Protein AF-A0A968A2U6-F1 (afdb_monomer_lite)

Foldseek 3Di:
DVVCCVVQVVVLVVCVVVVHADEDDADDPLPPDHVLVVLLVSLLVCVVPPVVSQVRYEYEYAAEQLPPQLCFCPQACVVFVVDDRVDADPPGGHLPHNRVLNNQQVSCCVRPVGGAAYEHENDAYFFQRDPDPPGDTCQVVRLVGRLLSVCLQVQNADPDDDPSGRDHDDPSHPYYDHDQQDDDDPVPPDPGHQQDPVRDGDPNVVSNVVVVVVVVCPPPPDDPDDDDDDDDDDDDDDDDDDDDDDDDDDDPLPPDQQQPFAEEEAAFADPVGGDVLRVVLLVLLCVVPVGHYDHDLVNLLSYQEYEYEEDCVGDPPCSQVVSVVSNHHYHYQYDPSVSSSVVSNPD

Radius of gyration: 26.9 Å; chains: 1; bounding box: 68×52×67 Å

Structure (mmCIF, N/CA/C/O backbone):
data_AF-A0A968A2U6-F1
#
_entry.id   AF-A0A968A2U6-F1
#
loop_
_atom_site.group_PDB
_atom_site.id
_atom_site.type_symbol
_atom_site.label_atom_id
_atom_site.label_alt_id
_atom_site.label_comp_id
_atom_site.label_asym_id
_atom_site.label_entity_id
_atom_site.label_seq_id
_atom_site.pdbx_PDB_ins_code
_atom_site.Cartn_x
_atom_site.Cartn_y
_atom_site.Cartn_z
_atom_site.occupancy
_atom_site.B_iso_or_equiv
_atom_site.auth_seq_id
_atom_site.auth_comp_id
_atom_site.auth_asym_id
_atom_site.auth_atom_id
_atom_site.pdbx_PDB_model_num
ATOM 1 N N . MET A 1 1 ? -17.859 10.811 5.390 1.00 88.56 1 MET A N 1
ATOM 2 C CA . MET A 1 1 ? -17.770 9.432 5.916 1.00 88.56 1 MET A CA 1
ATOM 3 C C . MET A 1 1 ? -19.004 8.599 5.575 1.00 88.56 1 MET A C 1
ATOM 5 O O . MET A 1 1 ? -18.853 7.646 4.830 1.00 88.56 1 MET A O 1
ATOM 9 N N . GLU A 1 2 ? -20.213 8.938 6.039 1.00 89.81 2 GLU A N 1
ATOM 10 C CA . GLU A 1 2 ? -21.413 8.100 5.802 1.00 89.81 2 GLU A CA 1
ATOM 11 C C . GLU A 1 2 ? -21.667 7.786 4.322 1.00 89.81 2 GLU A C 1
ATOM 13 O O . GLU A 1 2 ? -21.877 6.635 3.960 1.00 89.81 2 GLU A O 1
ATOM 18 N N . ARG A 1 3 ? -21.534 8.784 3.438 1.00 93.69 3 ARG A N 1
ATOM 19 C CA . ARG A 1 3 ? -21.632 8.584 1.982 1.00 93.69 3 ARG A CA 1
ATOM 20 C C . ARG A 1 3 ? -20.650 7.531 1.448 1.00 93.69 3 ARG A C 1
ATOM 22 O O . ARG A 1 3 ? -21.012 6.755 0.568 1.00 93.69 3 ARG A O 1
ATOM 29 N N . PHE A 1 4 ? -19.426 7.512 1.978 1.00 95.31 4 PHE A N 1
ATOM 30 C CA . PHE A 1 4 ? -18.423 6.516 1.610 1.00 95.31 4 PHE A CA 1
ATOM 31 C C . PHE A 1 4 ? -18.875 5.122 2.050 1.00 95.31 4 PHE A C 1
ATOM 33 O O . PHE A 1 4 ? -18.955 4.232 1.213 1.00 95.31 4 PHE A O 1
ATOM 40 N N . LEU A 1 5 ? -19.267 4.949 3.316 1.00 96.50 5 LEU A N 1
ATOM 41 C CA . LEU A 1 5 ? -19.704 3.651 3.841 1.00 96.50 5 LEU A CA 1
ATOM 42 C C . LEU A 1 5 ? -20.960 3.120 3.139 1.00 96.50 5 LEU A C 1
ATOM 44 O O . LEU A 1 5 ? -21.019 1.935 2.821 1.00 96.50 5 LEU A O 1
ATOM 48 N N . ASN A 1 6 ? -21.914 3.996 2.814 1.00 96.81 6 ASN A N 1
ATOM 49 C CA . ASN A 1 6 ? -23.118 3.638 2.057 1.00 96.81 6 ASN A CA 1
ATOM 50 C C . ASN A 1 6 ? -22.801 3.104 0.652 1.00 96.81 6 ASN A C 1
ATOM 52 O O . ASN A 1 6 ? -23.593 2.348 0.100 1.00 96.81 6 ASN A O 1
ATOM 56 N N . THR A 1 7 ? -21.653 3.484 0.085 1.00 97.00 7 THR A N 1
ATOM 57 C CA . THR A 1 7 ? -21.188 2.995 -1.221 1.00 97.00 7 THR A CA 1
ATOM 58 C C . THR A 1 7 ? -20.300 1.760 -1.065 1.00 97.00 7 THR A C 1
ATOM 60 O O . THR A 1 7 ? -20.467 0.774 -1.774 1.00 97.00 7 THR A O 1
ATOM 63 N N . PHE A 1 8 ? -19.367 1.801 -0.114 1.00 97.75 8 PHE A N 1
ATOM 64 C CA . PHE A 1 8 ? -18.359 0.769 0.093 1.00 97.75 8 PHE A CA 1
ATOM 65 C C . PHE A 1 8 ? -18.955 -0.538 0.619 1.00 97.75 8 PHE A C 1
ATOM 67 O O . PHE A 1 8 ? -18.671 -1.596 0.071 1.00 97.75 8 PHE A O 1
ATOM 74 N N . ILE A 1 9 ? -19.800 -0.486 1.655 1.00 98.00 9 ILE A N 1
ATOM 75 C CA . ILE A 1 9 ? -20.277 -1.691 2.352 1.00 98.00 9 ILE A CA 1
ATOM 76 C C . ILE A 1 9 ? -21.050 -2.641 1.421 1.00 98.00 9 ILE A C 1
ATOM 78 O O . ILE A 1 9 ? -20.755 -3.836 1.458 1.00 98.00 9 ILE A O 1
ATOM 82 N N . PRO A 1 10 ? -22.008 -2.186 0.583 1.00 97.81 10 PRO A N 1
ATOM 83 C CA . PRO A 1 10 ? -22.707 -3.085 -0.335 1.00 97.81 10 PRO A CA 1
ATOM 84 C C . PRO A 1 10 ? -21.760 -3.779 -1.319 1.00 97.81 10 PRO A C 1
ATOM 86 O O . PRO A 1 10 ? -21.865 -4.986 -1.506 1.00 97.81 10 PRO A O 1
ATOM 89 N N . LEU A 1 11 ? -20.801 -3.042 -1.889 1.00 97.88 11 LEU A N 1
ATOM 90 C CA . LEU A 1 11 ? -19.810 -3.595 -2.815 1.00 97.88 11 LEU A CA 1
ATOM 91 C C . LEU A 1 11 ? -18.886 -4.592 -2.112 1.00 97.88 11 LEU A C 1
ATOM 93 O O . LEU A 1 11 ? -18.670 -5.694 -2.604 1.00 97.88 11 LEU A O 1
ATOM 97 N N . ALA A 1 12 ? -18.394 -4.238 -0.927 1.00 97.88 12 ALA A N 1
ATOM 98 C CA . ALA A 1 12 ? -17.512 -5.090 -0.145 1.00 97.88 12 ALA A CA 1
ATOM 99 C C . ALA A 1 12 ? -18.201 -6.404 0.263 1.00 97.88 12 ALA A C 1
ATOM 101 O O . ALA A 1 12 ? -17.577 -7.459 0.225 1.00 97.88 12 ALA A O 1
ATOM 102 N N . LYS A 1 13 ? -19.503 -6.373 0.576 1.00 97.50 13 LYS A N 1
ATOM 103 C CA . LYS A 1 13 ? -20.286 -7.592 0.833 1.00 97.50 13 LYS A CA 1
ATOM 104 C C . LYS A 1 13 ? -20.386 -8.499 -0.391 1.00 97.50 13 LYS A C 1
ATOM 106 O O . LYS A 1 13 ? -20.216 -9.700 -0.240 1.00 97.50 13 LYS A O 1
ATOM 111 N N . GLN A 1 14 ? -20.593 -7.940 -1.584 1.00 97.69 14 GLN A N 1
ATOM 112 C CA . GLN A 1 14 ? -20.604 -8.725 -2.825 1.00 97.69 14 GLN A CA 1
ATOM 113 C C . GLN A 1 14 ? -19.251 -9.406 -3.081 1.00 97.69 14 GLN A C 1
ATOM 115 O O . GLN A 1 14 ? -19.214 -10.553 -3.512 1.00 97.69 14 GLN A O 1
ATOM 120 N N . VAL A 1 15 ? -18.140 -8.734 -2.758 1.00 97.56 15 VAL A N 1
ATOM 121 C CA . VAL A 1 15 ? -16.791 -9.325 -2.831 1.00 97.56 15 VAL A CA 1
ATOM 122 C C . VAL A 1 15 ? -16.656 -10.514 -1.868 1.00 97.56 15 VAL A C 1
ATOM 124 O O . VAL A 1 15 ? -16.167 -11.567 -2.269 1.00 97.56 15 VAL A O 1
ATOM 127 N N . VAL A 1 16 ? -17.150 -10.389 -0.632 1.00 97.00 16 VAL A N 1
ATOM 128 C CA . VAL A 1 16 ? -17.153 -11.503 0.336 1.00 97.00 16 VAL A CA 1
ATOM 129 C C . VAL A 1 16 ? -18.041 -12.661 -0.132 1.00 97.00 16 VAL A C 1
ATOM 131 O O . VAL A 1 16 ? -17.649 -13.818 -0.009 1.00 97.00 16 VAL A O 1
ATOM 134 N N . GLU A 1 17 ? -19.211 -12.377 -0.709 1.00 96.38 17 GLU A N 1
ATOM 135 C CA . GLU A 1 17 ? -20.153 -13.397 -1.202 1.00 96.38 17 GLU A CA 1
ATOM 136 C C . GLU A 1 17 ? -19.552 -14.295 -2.295 1.00 96.38 17 GLU A C 1
ATOM 138 O O . GLU A 1 17 ? -19.892 -15.475 -2.370 1.00 96.38 17 GLU A O 1
ATOM 143 N N . VAL A 1 18 ? -18.625 -13.772 -3.106 1.00 96.69 18 VAL A N 1
ATOM 144 C CA . VAL A 1 18 ? -17.894 -14.555 -4.119 1.00 96.69 18 VAL A CA 1
ATOM 145 C C . VAL A 1 18 ? -16.599 -15.189 -3.588 1.00 96.69 18 VAL A C 1
ATOM 147 O O . VAL A 1 18 ? -15.816 -15.731 -4.365 1.00 96.69 18 VAL A O 1
ATOM 150 N N . GLY A 1 19 ? -16.363 -15.145 -2.272 1.00 95.00 19 GLY A N 1
ATOM 151 C CA . GLY A 1 19 ? -15.200 -15.752 -1.619 1.00 95.00 19 GLY A CA 1
ATOM 152 C C . GLY A 1 19 ? -13.909 -14.937 -1.736 1.00 95.00 19 GLY A C 1
ATOM 153 O O . GLY A 1 19 ? -12.821 -15.500 -1.624 1.00 95.00 19 GLY A O 1
ATOM 154 N N . MET A 1 20 ? -14.008 -13.629 -1.984 1.00 96.19 20 MET A N 1
ATOM 155 C CA . MET A 1 20 ? -12.865 -12.720 -2.079 1.00 96.19 20 MET A CA 1
ATOM 156 C C . MET A 1 20 ? -12.770 -11.792 -0.859 1.00 96.19 20 MET A C 1
ATOM 158 O O . MET A 1 20 ? -13.728 -11.602 -0.111 1.00 96.19 20 MET A O 1
ATOM 162 N N . PHE A 1 21 ? -11.605 -11.167 -0.685 1.00 96.31 21 PHE A N 1
ATOM 163 C CA . PHE A 1 21 ? -11.344 -10.216 0.395 1.00 96.31 21 PHE A CA 1
ATOM 164 C C . PHE A 1 21 ? -11.516 -8.776 -0.110 1.00 96.31 21 PHE A C 1
ATOM 166 O O . PHE A 1 21 ? -10.782 -8.359 -1.012 1.00 96.31 21 PHE A O 1
ATOM 173 N N . PRO A 1 22 ? -12.471 -7.992 0.420 1.00 97.81 22 PRO A N 1
ATOM 174 C CA . PRO A 1 22 ? -12.592 -6.587 0.063 1.00 97.81 22 PRO A CA 1
ATOM 175 C C . PRO A 1 22 ? -11.395 -5.778 0.568 1.00 97.81 22 PRO A C 1
ATOM 177 O O . PRO A 1 22 ? -11.030 -5.841 1.741 1.00 97.81 22 PRO A O 1
ATOM 180 N N . LEU A 1 23 ? -10.838 -4.954 -0.319 1.00 97.50 23 LEU A N 1
ATOM 181 C CA . LEU A 1 23 ? -9.809 -3.978 0.019 1.00 97.50 23 LEU A CA 1
ATOM 182 C C . LEU A 1 23 ? -10.465 -2.643 0.395 1.00 97.50 23 LEU A C 1
ATOM 184 O O . LEU A 1 23 ? -11.088 -1.989 -0.444 1.00 97.50 23 LEU A O 1
ATOM 188 N N . PHE A 1 24 ? -10.314 -2.220 1.649 1.00 98.00 24 PHE A N 1
ATOM 189 C CA . PHE A 1 24 ? -10.567 -0.841 2.048 1.00 98.00 24 PHE A CA 1
ATOM 190 C C . PHE A 1 24 ? -9.571 0.059 1.303 1.00 98.00 24 PHE A C 1
ATOM 192 O O . PHE A 1 24 ? -8.370 -0.209 1.353 1.00 98.00 24 PHE A O 1
ATOM 199 N N . PRO A 1 25 ? -10.025 1.098 0.588 1.00 96.25 25 PRO A N 1
ATOM 200 C CA . PRO A 1 25 ? -9.145 1.877 -0.271 1.00 96.25 25 PRO A CA 1
ATOM 201 C C . PRO A 1 25 ? -8.064 2.595 0.537 1.00 96.25 25 PRO A C 1
ATOM 203 O O . PRO A 1 25 ? -8.331 3.087 1.635 1.00 96.25 25 PRO A O 1
ATOM 206 N N . ALA A 1 26 ? -6.867 2.705 -0.045 1.00 95.12 26 ALA A N 1
ATOM 207 C CA . ALA A 1 26 ? -5.809 3.523 0.530 1.00 95.12 26 ALA A CA 1
ATOM 208 C C . ALA A 1 26 ? -6.244 4.989 0.604 1.00 95.12 26 ALA A C 1
ATOM 210 O O . ALA A 1 26 ? -6.728 5.570 -0.371 1.00 95.12 26 ALA A O 1
ATOM 211 N N . LEU A 1 27 ? -6.092 5.560 1.794 1.00 95.06 27 LEU A N 1
ATOM 212 C CA . LEU A 1 27 ? -6.398 6.951 2.088 1.00 95.06 27 LEU A CA 1
ATOM 213 C C . LEU A 1 27 ? -5.130 7.791 1.925 1.00 95.06 27 LEU A C 1
ATOM 215 O O . LEU A 1 27 ? -4.036 7.315 2.222 1.00 95.06 27 LEU A O 1
ATOM 219 N N . GLU A 1 28 ? -5.282 9.038 1.480 1.00 92.38 28 GLU A N 1
ATOM 220 C CA . GLU A 1 28 ? -4.157 9.965 1.321 1.00 92.38 28 GLU A CA 1
ATOM 221 C C . GLU A 1 28 ? -3.560 10.337 2.695 1.00 92.38 28 GLU A C 1
ATOM 223 O O . GLU A 1 28 ? -4.267 10.966 3.496 1.00 92.38 28 GLU A O 1
ATOM 228 N N . PRO A 1 29 ? -2.290 9.992 2.990 1.00 91.38 29 PRO A N 1
ATOM 229 C CA . PRO A 1 29 ? -1.684 10.254 4.290 1.00 91.38 29 PRO A CA 1
ATOM 230 C C . PRO A 1 29 ? -1.587 11.753 4.575 1.00 91.38 29 PRO A C 1
ATOM 232 O O . PRO A 1 29 ? -0.895 12.500 3.887 1.00 91.38 29 PRO A O 1
ATOM 235 N N . GLY A 1 30 ? -2.287 12.214 5.610 1.00 87.12 30 GLY A N 1
ATOM 236 C CA . GLY A 1 30 ? -2.331 13.634 5.956 1.00 87.12 30 GLY A CA 1
ATOM 237 C C . GLY A 1 30 ? -3.070 14.509 4.938 1.00 87.12 30 GLY A C 1
ATOM 238 O O . GLY A 1 30 ? -2.866 15.723 4.927 1.00 87.12 30 GLY A O 1
ATOM 239 N N . GLY A 1 31 ? -3.925 13.914 4.098 1.00 87.25 31 GLY A N 1
ATOM 240 C CA . GLY A 1 31 ? -4.773 14.649 3.164 1.00 87.25 31 GLY A CA 1
ATOM 241 C C . GLY A 1 31 ? -5.779 15.581 3.858 1.00 87.25 31 GLY A C 1
ATOM 242 O O . GLY A 1 31 ? -5.866 15.652 5.082 1.00 87.25 31 GLY A O 1
ATOM 243 N N . ASN A 1 32 ? -6.607 16.270 3.061 1.00 84.69 32 ASN A N 1
ATOM 244 C CA . ASN A 1 32 ? -7.590 17.265 3.539 1.00 84.69 32 ASN A CA 1
ATOM 245 C C . ASN A 1 32 ? -8.547 16.750 4.625 1.00 84.69 32 ASN A C 1
ATOM 247 O O . ASN A 1 32 ? -9.131 17.534 5.373 1.00 84.69 32 ASN A O 1
ATOM 251 N N . PHE A 1 33 ? -8.754 15.436 4.666 1.00 85.31 33 PHE A N 1
ATOM 252 C CA . PHE A 1 33 ? -9.364 14.770 5.797 1.00 85.31 33 PHE A CA 1
ATOM 253 C C . PHE A 1 33 ? -8.344 13.790 6.364 1.00 85.31 33 PHE A C 1
ATOM 255 O O . PHE A 1 33 ? -7.988 12.829 5.687 1.00 85.31 33 PHE A O 1
ATOM 262 N N . TRP A 1 34 ? -7.924 14.027 7.608 1.00 90.44 34 TRP A N 1
ATOM 263 C CA . TRP A 1 34 ? -6.938 13.207 8.306 1.00 90.44 34 TRP A CA 1
ATOM 264 C C . TRP A 1 34 ? -7.327 11.724 8.272 1.00 90.44 34 TRP A C 1
ATOM 266 O O . TRP A 1 34 ? -8.326 11.296 8.859 1.00 90.44 34 TRP A O 1
ATOM 276 N N . ASP A 1 35 ? -6.546 10.938 7.549 1.00 94.25 35 ASP A N 1
ATOM 277 C CA . ASP A 1 35 ? -6.849 9.566 7.159 1.00 94.25 35 ASP A CA 1
ATOM 278 C C . ASP A 1 35 ? -6.941 8.618 8.357 1.00 94.25 35 ASP A C 1
ATOM 280 O O . ASP A 1 35 ? -7.873 7.820 8.431 1.00 94.25 35 ASP A O 1
ATOM 284 N N . THR A 1 36 ? -6.079 8.770 9.365 1.00 95.50 36 THR A N 1
ATOM 285 C CA . THR A 1 36 ? -6.169 7.982 10.608 1.00 95.50 36 THR A CA 1
ATOM 286 C C . THR A 1 36 ? -7.479 8.237 11.365 1.00 95.50 36 THR A C 1
ATOM 288 O O . THR A 1 36 ? -8.083 7.311 11.913 1.00 95.50 36 THR A O 1
ATOM 291 N N . ALA A 1 37 ? -7.989 9.475 11.349 1.00 94.06 37 ALA A N 1
ATOM 292 C CA . ALA A 1 37 ? -9.291 9.799 11.933 1.00 94.06 37 ALA A CA 1
ATOM 293 C C . ALA A 1 37 ? -10.443 9.220 11.097 1.00 94.06 37 ALA A C 1
ATOM 295 O O . ALA A 1 37 ? -11.435 8.738 11.658 1.00 94.06 37 ALA A O 1
ATOM 296 N N . PHE A 1 38 ? -10.307 9.232 9.767 1.00 96.38 38 PHE A N 1
ATOM 297 C CA . PHE A 1 38 ? -11.285 8.643 8.854 1.00 96.38 38 PHE A CA 1
ATOM 298 C C . PHE A 1 38 ? -11.389 7.136 9.050 1.00 96.38 38 PHE A C 1
ATOM 300 O O . PHE A 1 38 ? -12.487 6.634 9.278 1.00 96.38 38 PHE A O 1
ATOM 307 N N . LEU A 1 39 ? -10.254 6.434 9.002 1.00 97.56 39 LEU A N 1
ATOM 308 C CA . LEU A 1 39 ? -10.175 4.988 9.156 1.00 97.56 39 LEU A CA 1
ATOM 309 C C . LEU A 1 39 ? -10.776 4.559 10.492 1.00 97.56 39 LEU A C 1
ATOM 311 O O . LEU A 1 39 ? -11.669 3.715 10.519 1.00 97.56 39 LEU A O 1
ATOM 315 N N . LYS A 1 40 ? -10.371 5.206 11.592 1.00 96.88 40 LYS A N 1
ATOM 316 C CA . LYS A 1 40 ? -10.937 4.941 12.918 1.00 96.88 40 LYS A CA 1
ATOM 317 C C . LYS A 1 40 ? -12.459 5.071 12.919 1.00 96.88 40 LYS A C 1
ATOM 319 O O . LYS A 1 40 ? -13.155 4.163 13.363 1.00 96.88 40 LYS A O 1
ATOM 324 N N . SER A 1 41 ? -12.980 6.178 12.393 1.00 96.44 41 SER A N 1
ATOM 325 C CA . SER A 1 41 ? -14.424 6.439 12.379 1.00 96.44 41 SER A CA 1
ATOM 326 C C . SER A 1 41 ? -15.179 5.455 11.474 1.00 96.44 41 SER A C 1
ATOM 328 O O . SER A 1 41 ? -16.288 5.031 11.805 1.00 96.44 41 SER A O 1
ATOM 330 N N . ALA A 1 42 ? -14.570 5.046 10.358 1.00 97.50 42 ALA A N 1
ATOM 331 C CA . ALA A 1 42 ? -15.117 4.054 9.440 1.00 97.50 42 ALA A CA 1
ATOM 332 C C . ALA A 1 42 ? -15.216 2.669 10.096 1.00 97.50 42 ALA A C 1
ATOM 334 O O . ALA A 1 42 ? -16.301 2.084 10.109 1.00 97.50 42 ALA A O 1
ATOM 335 N N . LEU A 1 43 ? -14.131 2.185 10.711 1.00 97.50 43 LEU A N 1
ATOM 336 C CA . LEU A 1 43 ? -14.114 0.901 11.420 1.00 97.50 43 LEU A CA 1
ATOM 337 C C . LEU A 1 43 ? -15.098 0.901 12.600 1.00 97.50 43 LEU A C 1
ATOM 339 O O . LEU A 1 43 ? -15.875 -0.040 12.747 1.00 97.50 43 LEU A O 1
ATOM 343 N N . GLN A 1 44 ? -15.150 1.988 13.382 1.00 96.56 44 GLN A N 1
ATOM 344 C CA . GLN A 1 44 ? -16.109 2.148 14.484 1.00 96.56 44 GLN A CA 1
ATOM 345 C C . GLN A 1 44 ? -17.565 2.113 14.006 1.00 96.56 44 GLN A C 1
ATOM 347 O O . GLN A 1 44 ? -18.421 1.542 14.677 1.00 96.56 44 GLN A O 1
ATOM 352 N N . SER A 1 45 ? -17.855 2.705 12.846 1.00 96.19 45 SER A N 1
ATOM 353 C CA . SER A 1 45 ? -19.205 2.710 12.272 1.00 96.19 45 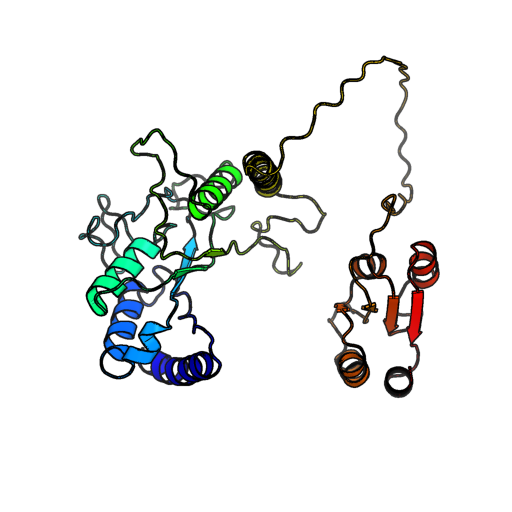SER A CA 1
ATOM 354 C C . SER A 1 45 ? -19.607 1.340 11.717 1.00 96.19 45 SER A C 1
ATOM 356 O O . SER A 1 45 ? -20.783 0.977 11.756 1.00 96.19 45 SER A O 1
ATOM 358 N N . MET A 1 46 ? -18.643 0.569 11.202 1.00 96.44 46 MET A N 1
ATOM 359 C CA . MET A 1 46 ? -18.877 -0.772 10.662 1.00 96.44 46 MET A CA 1
ATOM 360 C C . MET A 1 46 ? -19.024 -1.837 11.756 1.00 96.44 46 MET A C 1
ATOM 362 O O . MET A 1 46 ? -19.866 -2.726 11.614 1.00 96.44 46 MET A O 1
ATOM 366 N N . ALA A 1 47 ? -18.260 -1.738 12.848 1.00 94.94 47 ALA A N 1
ATOM 367 C CA . ALA A 1 47 ? -18.159 -2.778 13.877 1.00 94.94 47 ALA A CA 1
ATOM 368 C C . ALA A 1 47 ? -19.508 -3.295 14.419 1.00 94.94 47 ALA A C 1
ATOM 370 O O . ALA A 1 47 ? -19.698 -4.511 14.441 1.00 94.94 47 ALA A O 1
ATOM 371 N N . PRO A 1 48 ? -20.500 -2.446 14.763 1.00 94.38 48 PRO A N 1
ATOM 372 C CA . PRO A 1 48 ? -21.737 -2.930 15.378 1.00 94.38 48 PRO A CA 1
ATOM 373 C C . PRO A 1 48 ? -22.649 -3.727 14.436 1.00 94.38 48 PRO A C 1
ATOM 375 O O . PRO A 1 48 ? -23.467 -4.513 14.903 1.00 94.38 48 PRO A O 1
ATOM 378 N N . LYS A 1 49 ? -22.576 -3.489 13.117 1.00 94.25 49 LYS A N 1
ATOM 379 C CA . LYS A 1 49 ? -23.545 -4.022 12.133 1.00 94.25 49 LYS A CA 1
ATOM 380 C C . LYS A 1 49 ? -22.919 -4.908 11.061 1.00 94.25 49 LYS A C 1
ATOM 382 O O . LYS A 1 49 ? -23.639 -5.558 10.300 1.00 94.25 49 LYS A O 1
ATOM 387 N N . HIS A 1 50 ? -21.596 -4.902 10.953 1.00 95.69 50 HIS A N 1
ATOM 388 C CA . HIS A 1 50 ? -20.864 -5.506 9.844 1.00 95.69 50 HIS A CA 1
ATOM 389 C C . HIS A 1 50 ? -19.630 -6.284 10.323 1.00 95.6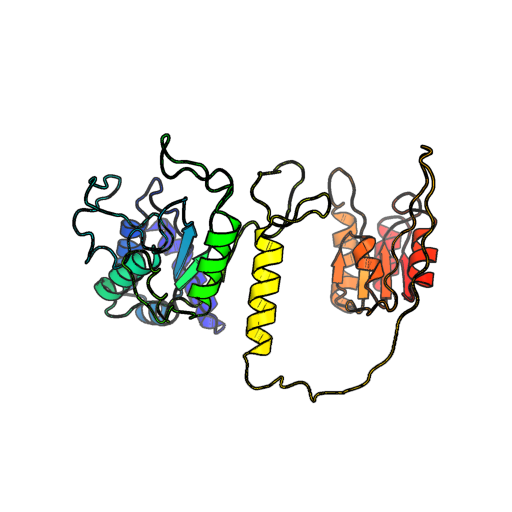9 50 HIS A C 1
ATOM 391 O O . HIS A 1 50 ? -18.638 -6.343 9.606 1.00 95.69 50 HIS A O 1
ATOM 397 N N . ALA A 1 51 ? -19.697 -6.911 11.504 1.00 91.75 51 ALA A N 1
ATOM 398 C CA . ALA A 1 51 ? -18.610 -7.727 12.055 1.00 91.75 51 ALA A CA 1
ATOM 399 C C . ALA A 1 51 ? -18.113 -8.807 11.072 1.00 91.75 51 ALA A C 1
ATOM 401 O O . ALA A 1 51 ? -16.929 -8.839 10.766 1.00 91.75 51 ALA A O 1
ATOM 402 N N . GLY A 1 52 ? -19.015 -9.585 10.459 1.00 92.31 52 GLY A N 1
ATOM 403 C CA . GLY A 1 52 ? -18.618 -10.603 9.473 1.00 92.31 52 GLY A CA 1
ATOM 404 C C . GLY A 1 52 ? -17.962 -10.039 8.202 1.00 92.31 52 GLY A C 1
ATOM 405 O O . GLY A 1 52 ? -17.169 -10.719 7.564 1.00 92.31 52 GLY A O 1
ATOM 406 N N . LEU A 1 53 ? -18.239 -8.778 7.840 1.00 96.00 53 LEU A N 1
ATOM 407 C CA . LEU A 1 53 ? -17.509 -8.103 6.759 1.00 96.00 53 LEU A CA 1
ATOM 408 C C . LEU A 1 53 ? -16.095 -7.712 7.212 1.00 96.00 53 LEU A C 1
ATOM 410 O O . LEU A 1 53 ? -15.155 -7.825 6.433 1.00 96.00 53 LEU A O 1
ATOM 414 N N . LEU A 1 54 ? -15.946 -7.249 8.456 1.00 96.12 54 LEU A N 1
ATOM 415 C CA . LEU A 1 54 ? -14.657 -6.844 9.022 1.00 96.12 54 LEU A CA 1
ATOM 416 C C . LEU A 1 54 ? -13.681 -8.017 9.161 1.00 96.12 54 LEU A C 1
ATOM 418 O O . LEU A 1 54 ? -12.491 -7.813 8.964 1.00 96.12 54 LEU A O 1
ATOM 422 N N . GLU A 1 55 ? -14.175 -9.232 9.411 1.00 93.62 55 GLU A N 1
ATOM 423 C CA . GLU A 1 55 ? -13.363 -10.463 9.439 1.00 93.62 55 GLU A CA 1
ATOM 424 C C . GLU A 1 55 ? -12.665 -10.768 8.100 1.00 93.62 55 GLU A C 1
ATOM 426 O O . GLU A 1 55 ? -11.653 -11.461 8.075 1.00 93.62 55 GLU A O 1
ATOM 431 N N . HIS A 1 56 ? -13.181 -10.230 6.991 1.00 96.25 56 HIS A N 1
ATOM 432 C CA . HIS A 1 56 ? -12.646 -10.431 5.640 1.00 96.25 56 HIS A CA 1
ATOM 433 C C . HIS A 1 56 ? -12.001 -9.158 5.069 1.00 96.25 56 HIS A C 1
ATOM 435 O O . HIS A 1 56 ? -11.601 -9.130 3.906 1.00 96.25 56 HIS A O 1
ATOM 441 N N . LEU A 1 57 ? -11.940 -8.073 5.842 1.00 98.06 57 LEU A N 1
ATOM 442 C CA . LEU A 1 57 ? -11.491 -6.779 5.345 1.00 98.06 57 LEU A CA 1
ATOM 443 C C . LEU A 1 57 ? -9.961 -6.695 5.329 1.00 98.06 57 LEU A C 1
ATOM 445 O O . LEU A 1 57 ? -9.314 -6.905 6.351 1.00 98.06 57 LEU A O 1
ATOM 449 N N . VAL A 1 58 ? -9.400 -6.288 4.192 1.00 98.56 58 VAL A N 1
ATOM 450 C CA . VAL A 1 58 ? -7.988 -5.900 4.057 1.00 98.56 58 VAL A CA 1
ATOM 451 C C . VAL A 1 58 ? -7.907 -4.381 3.964 1.00 98.56 58 VAL A C 1
ATOM 453 O O . VAL A 1 58 ? -8.724 -3.766 3.281 1.00 98.56 58 VAL A O 1
ATOM 456 N N . ILE A 1 59 ? -6.940 -3.747 4.624 1.00 98.56 59 ILE A N 1
ATOM 457 C CA . ILE A 1 59 ? -6.731 -2.298 4.553 1.00 98.56 59 ILE A CA 1
ATOM 458 C C . ILE A 1 59 ? -5.665 -1.966 3.507 1.00 98.56 59 ILE A C 1
ATOM 460 O O . ILE A 1 59 ? -4.543 -2.451 3.578 1.00 98.56 59 ILE A O 1
ATOM 464 N N . GLY A 1 60 ? -5.988 -1.096 2.554 1.00 98.06 60 GLY A N 1
ATOM 465 C CA . GLY A 1 60 ? -4.996 -0.426 1.720 1.00 98.06 60 GLY A CA 1
ATOM 466 C C . GLY A 1 60 ? -4.392 0.772 2.453 1.00 98.06 60 GLY A C 1
ATOM 467 O O . GLY A 1 60 ? -5.118 1.530 3.097 1.00 98.06 60 GLY A O 1
ATOM 468 N N . ALA A 1 61 ? -3.083 0.986 2.333 1.00 97.00 61 ALA A N 1
ATOM 469 C CA . ALA A 1 61 ? -2.412 2.168 2.881 1.00 97.00 61 ALA A CA 1
ATOM 470 C C . ALA A 1 61 ? -1.336 2.684 1.923 1.00 97.00 61 ALA A C 1
ATOM 472 O O . ALA A 1 61 ? -0.556 1.885 1.414 1.00 97.00 61 ALA A O 1
ATOM 473 N N . TYR A 1 62 ? -1.265 3.997 1.684 1.00 94.69 62 TYR A N 1
ATOM 474 C CA . TYR A 1 62 ? -0.155 4.572 0.921 1.00 94.69 62 TYR A CA 1
ATOM 475 C C . TYR A 1 62 ? 1.090 4.694 1.804 1.00 94.69 62 TYR A C 1
ATOM 477 O O . TYR A 1 62 ? 1.079 5.450 2.772 1.00 94.69 62 TYR A O 1
ATOM 485 N N . ALA A 1 63 ? 2.151 3.955 1.476 1.00 94.12 63 ALA A N 1
ATOM 486 C CA . ALA A 1 63 ? 3.361 3.825 2.295 1.00 94.12 63 ALA A CA 1
ATOM 487 C C . ALA A 1 63 ? 4.592 4.463 1.638 1.00 94.12 63 ALA A C 1
ATOM 489 O O . ALA A 1 63 ? 5.677 3.869 1.589 1.00 94.12 63 ALA A O 1
ATOM 490 N N . TRP A 1 64 ? 4.420 5.681 1.127 1.00 89.25 64 TRP A N 1
ATOM 491 C CA . TRP A 1 64 ? 5.529 6.480 0.624 1.00 89.25 64 TRP A CA 1
ATOM 492 C C . TRP A 1 64 ? 6.538 6.716 1.742 1.00 89.25 64 TRP A C 1
ATOM 494 O O . TRP A 1 64 ? 6.164 7.057 2.864 1.00 89.25 64 TRP A O 1
ATOM 504 N N . SER A 1 65 ? 7.830 6.560 1.453 1.00 84.50 65 SER A N 1
ATOM 505 C CA . SER A 1 65 ? 8.848 6.937 2.434 1.00 84.50 65 SER A CA 1
ATOM 506 C C . SER A 1 65 ? 8.959 8.456 2.568 1.00 84.50 65 SER A C 1
ATOM 508 O O . SER A 1 65 ? 9.406 8.928 3.606 1.00 84.50 65 SER A O 1
ATOM 510 N N . SER A 1 66 ? 8.565 9.215 1.534 1.00 76.50 66 SER A N 1
ATOM 511 C CA . SER A 1 66 ? 8.575 10.686 1.494 1.00 76.50 66 SER A CA 1
ATOM 512 C C . SER A 1 66 ? 9.898 11.292 1.973 1.00 76.50 66 SER A C 1
ATOM 514 O O . SER A 1 66 ? 9.908 12.294 2.681 1.00 76.50 66 SER A O 1
ATOM 516 N N . ASN A 1 67 ? 11.015 10.645 1.607 1.00 78.12 67 ASN A N 1
ATOM 517 C CA . ASN A 1 67 ? 12.386 10.983 2.017 1.00 78.12 67 ASN A CA 1
ATOM 518 C C . ASN A 1 67 ? 12.665 10.878 3.540 1.00 78.12 67 ASN A C 1
ATOM 520 O O . ASN A 1 67 ? 13.757 11.197 4.007 1.00 78.12 67 ASN A O 1
ATOM 524 N N . GLN A 1 68 ? 11.705 10.399 4.334 1.00 86.38 68 GLN A N 1
ATOM 525 C CA . GLN A 1 68 ? 11.871 10.201 5.770 1.00 86.38 68 GLN A CA 1
ATOM 526 C C . GLN A 1 68 ? 12.697 8.947 6.070 1.00 86.38 68 GLN A C 1
ATOM 528 O O . GLN A 1 68 ? 12.871 8.055 5.233 1.00 86.38 68 GLN A O 1
ATOM 533 N N . SER A 1 69 ? 13.173 8.851 7.314 1.00 89.81 69 SER A N 1
ATOM 534 C CA . SER A 1 69 ? 13.702 7.592 7.843 1.00 89.81 69 SER A CA 1
ATOM 535 C C . SER A 1 69 ? 12.677 6.467 7.665 1.00 89.81 69 SER A C 1
ATOM 537 O O . SER A 1 69 ? 11.484 6.673 7.882 1.00 89.81 69 SER A O 1
ATOM 539 N N . LEU A 1 70 ? 13.131 5.250 7.351 1.00 92.06 70 LEU A N 1
ATOM 540 C CA . LEU A 1 70 ? 12.250 4.074 7.290 1.00 92.06 70 LEU A CA 1
ATOM 541 C C . LEU A 1 70 ? 11.634 3.715 8.652 1.00 92.06 70 LEU A C 1
ATOM 543 O O . LEU A 1 70 ? 10.676 2.949 8.694 1.00 92.06 70 LEU A O 1
ATOM 547 N N . ASN A 1 71 ? 12.150 4.293 9.743 1.00 93.00 71 ASN A N 1
ATOM 548 C CA . ASN A 1 71 ? 11.576 4.206 11.087 1.00 93.00 71 ASN A CA 1
ATOM 549 C C . ASN A 1 71 ? 10.682 5.400 11.450 1.00 93.00 71 ASN A C 1
ATOM 551 O O . ASN A 1 71 ? 10.213 5.473 12.584 1.00 93.00 71 ASN A O 1
ATOM 555 N N . TRP A 1 72 ? 10.450 6.346 10.535 1.00 92.94 72 TRP A N 1
ATOM 556 C CA . TRP A 1 72 ? 9.585 7.488 10.815 1.00 92.94 72 TRP A CA 1
ATOM 557 C C . TRP A 1 72 ? 8.168 7.024 11.154 1.00 92.94 72 TRP A C 1
ATOM 559 O O . TRP A 1 72 ? 7.555 6.296 10.376 1.00 92.94 72 TRP A O 1
ATOM 569 N N . GLY A 1 73 ? 7.666 7.433 12.316 1.00 93.88 73 GLY A N 1
ATOM 570 C CA . GLY A 1 73 ? 6.361 7.040 12.834 1.00 93.88 73 GLY A CA 1
ATOM 571 C C . GLY A 1 73 ? 6.316 5.624 13.412 1.00 93.88 73 GLY A C 1
ATOM 572 O O . GLY A 1 73 ? 5.222 5.142 13.707 1.00 93.88 73 GLY A O 1
ATOM 573 N N . ALA A 1 74 ? 7.460 4.947 13.577 1.00 95.50 74 ALA A N 1
ATOM 574 C CA . ALA A 1 74 ? 7.495 3.564 14.043 1.00 95.50 74 ALA A CA 1
ATOM 575 C C . ALA A 1 74 ? 6.901 3.399 15.453 1.00 95.50 74 ALA A C 1
ATOM 577 O O . ALA A 1 74 ? 7.207 4.161 16.375 1.00 95.50 74 ALA A O 1
ATOM 578 N N . GLY A 1 75 ? 6.084 2.359 15.617 1.00 93.56 75 GLY A N 1
ATOM 579 C CA . GLY A 1 75 ? 5.332 2.064 16.839 1.00 93.56 75 GLY A CA 1
ATOM 580 C C . GLY A 1 75 ? 4.082 2.920 17.038 1.00 93.56 75 GLY A C 1
ATOM 581 O O . GLY A 1 75 ? 3.484 2.861 18.107 1.00 93.56 75 GLY A O 1
ATOM 582 N N . GLY A 1 76 ? 3.679 3.694 16.026 1.00 95.88 76 GLY A N 1
ATOM 583 C CA . GLY A 1 76 ? 2.349 4.288 15.982 1.00 95.88 76 GLY A CA 1
ATOM 584 C C . GLY A 1 76 ? 2.093 5.370 17.044 1.00 95.88 76 GLY A C 1
ATOM 585 O O . GLY A 1 76 ? 3.032 5.929 17.624 1.00 95.88 76 GLY A O 1
ATOM 586 N N . PRO A 1 77 ? 0.815 5.695 17.308 1.00 94.88 77 PRO A N 1
ATOM 587 C CA . PRO A 1 77 ? 0.432 6.711 18.290 1.00 94.88 77 PRO A CA 1
ATOM 588 C C . PRO A 1 77 ? 0.828 6.362 19.734 1.00 94.88 77 PRO A C 1
ATOM 590 O O . PRO A 1 77 ? 0.827 7.244 20.590 1.00 94.88 77 PRO A O 1
ATOM 593 N N . GLU A 1 78 ? 1.161 5.105 20.029 1.00 94.88 78 GLU A N 1
ATOM 594 C CA . GLU A 1 78 ? 1.667 4.658 21.328 1.00 94.88 78 GLU A CA 1
ATOM 595 C C . GLU A 1 78 ? 3.057 5.235 21.622 1.00 94.88 78 GLU A C 1
ATOM 597 O O . GLU A 1 78 ? 3.306 5.702 22.735 1.00 94.88 78 GLU A O 1
ATOM 602 N N . ASN A 1 79 ? 3.938 5.255 20.617 1.00 95.19 79 ASN A N 1
ATOM 603 C CA . ASN A 1 79 ? 5.268 5.859 20.722 1.00 95.19 79 ASN A CA 1
ATOM 604 C C . ASN A 1 79 ? 5.252 7.371 20.469 1.00 95.19 79 ASN A C 1
ATOM 606 O O . ASN A 1 79 ? 6.116 8.087 20.977 1.00 95.19 79 ASN A O 1
ATOM 610 N N . TRP A 1 80 ? 4.265 7.859 19.713 1.00 95.31 80 TRP A N 1
ATOM 611 C CA . TRP A 1 80 ? 4.153 9.261 19.305 1.00 95.31 80 TRP A CA 1
ATOM 612 C C . TRP A 1 80 ? 2.818 9.895 19.737 1.00 95.31 80 TRP A C 1
ATOM 614 O O . TRP A 1 80 ? 2.037 10.359 18.898 1.00 95.31 80 TRP A O 1
ATOM 624 N N . PRO A 1 81 ? 2.519 9.950 21.052 1.00 93.50 81 PRO A N 1
ATOM 625 C CA . PRO A 1 81 ? 1.221 10.403 21.558 1.00 93.50 81 PRO A CA 1
ATOM 626 C C . PRO A 1 81 ? 0.963 11.899 21.328 1.00 93.50 81 PRO A C 1
ATOM 628 O O . PRO A 1 81 ? -0.172 12.361 21.462 1.00 93.50 81 PRO A O 1
ATOM 631 N N . GLY A 1 82 ? 2.008 12.674 21.019 1.00 89.25 82 GLY A N 1
ATOM 632 C CA . GLY A 1 82 ? 1.909 14.102 20.741 1.00 89.25 82 GLY A CA 1
ATOM 633 C C .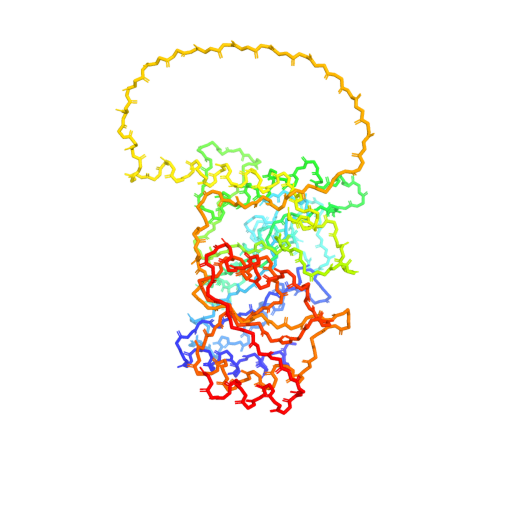 GLY A 1 82 ? 1.495 14.434 19.307 1.00 89.25 82 GLY A C 1
ATOM 634 O O . GLY A 1 82 ? 1.173 15.592 19.044 1.00 89.25 82 GLY A O 1
ATOM 635 N N . ALA A 1 83 ? 1.479 13.462 18.389 1.00 90.06 83 ALA A N 1
ATOM 636 C CA . ALA A 1 83 ? 1.070 13.701 17.010 1.00 90.06 83 ALA A CA 1
ATOM 637 C C . ALA A 1 83 ? -0.433 13.996 16.929 1.00 90.06 83 ALA A C 1
ATOM 639 O O . ALA A 1 83 ? -1.275 13.232 17.414 1.00 90.06 83 ALA A O 1
ATOM 640 N N . ARG A 1 84 ? -0.786 15.114 16.295 1.00 84.12 84 ARG A N 1
ATOM 641 C CA . ARG A 1 84 ? -2.171 15.546 16.108 1.00 84.12 84 ARG A CA 1
ATOM 642 C C . ARG A 1 84 ? -2.464 15.751 14.626 1.00 84.12 84 ARG A C 1
ATOM 644 O O . ARG A 1 84 ? -1.545 15.972 13.839 1.00 84.12 84 ARG A O 1
ATOM 651 N N . PRO A 1 85 ? -3.746 15.711 14.224 1.00 86.56 85 PRO A N 1
ATOM 652 C CA . PRO A 1 85 ? -4.125 16.096 12.877 1.00 86.56 85 PRO A CA 1
ATOM 653 C C . PRO A 1 85 ? -3.537 17.451 12.489 1.00 86.56 85 PRO A C 1
ATOM 655 O O . PRO A 1 85 ? -3.783 18.443 13.171 1.00 86.56 85 PRO A O 1
ATOM 658 N N . TYR A 1 86 ? -2.775 17.464 11.393 1.00 83.38 86 TYR A N 1
ATOM 659 C CA . TYR A 1 86 ? -2.127 18.646 10.810 1.00 83.38 86 TYR A CA 1
ATOM 660 C C . TYR A 1 86 ? -1.048 19.318 11.673 1.00 83.38 86 TYR A C 1
ATOM 662 O O . TYR A 1 86 ? -0.520 20.357 11.283 1.00 83.38 86 TYR A O 1
ATOM 670 N N . GLU A 1 87 ? -0.686 18.730 12.813 1.00 84.31 87 GLU A N 1
ATOM 671 C CA . GLU A 1 87 ? 0.314 19.279 13.723 1.00 84.31 87 GLU A CA 1
ATOM 672 C C . GLU A 1 87 ? 1.194 18.158 14.282 1.00 84.31 87 GLU A C 1
ATOM 674 O O . GLU A 1 87 ? 0.750 17.283 15.028 1.00 84.31 87 GLU A O 1
ATOM 679 N N . THR A 1 88 ? 2.476 18.192 13.927 1.00 87.06 88 THR A N 1
ATOM 680 C CA . THR A 1 88 ? 3.484 17.254 14.432 1.00 87.06 88 THR A CA 1
ATOM 681 C C . THR A 1 88 ? 4.579 18.054 15.129 1.00 87.06 88 THR A C 1
ATOM 683 O O . THR A 1 88 ? 5.341 18.750 14.451 1.00 87.06 88 THR A O 1
ATOM 686 N N . PRO A 1 89 ? 4.634 18.029 16.474 1.00 89.69 89 PRO A N 1
ATOM 687 C CA . PRO A 1 89 ? 5.692 18.694 17.232 1.00 89.69 89 PRO A CA 1
ATOM 688 C C . PRO A 1 89 ? 7.092 18.205 16.834 1.00 89.69 89 PRO A C 1
ATOM 690 O O . PRO A 1 89 ? 7.251 17.091 16.346 1.00 89.69 89 PRO A O 1
ATOM 693 N N . LYS A 1 90 ? 8.127 19.026 17.061 1.00 86.88 90 LYS A N 1
ATOM 694 C CA . LYS A 1 90 ? 9.510 18.734 16.618 1.00 86.88 90 LYS A CA 1
ATOM 695 C C . LYS A 1 90 ? 10.118 17.469 17.234 1.00 86.88 90 LYS A C 1
ATOM 697 O O . LYS A 1 90 ? 11.022 16.886 16.651 1.00 86.88 90 LYS A O 1
ATOM 702 N N . ASP A 1 91 ? 9.665 17.096 18.423 1.00 90.50 91 ASP A N 1
ATOM 703 C CA . ASP A 1 91 ? 10.074 15.909 19.175 1.00 90.50 91 ASP A CA 1
ATOM 704 C C . ASP A 1 91 ? 9.159 14.699 18.921 1.00 90.50 91 ASP A C 1
ATOM 706 O O . ASP A 1 91 ? 9.314 13.664 19.563 1.00 90.50 91 ASP A O 1
ATOM 710 N N . GLN A 1 92 ? 8.198 14.831 18.004 1.00 93.44 92 GLN A N 1
ATOM 711 C CA . GLN A 1 92 ? 7.222 13.806 17.663 1.00 93.44 92 GLN A CA 1
ATOM 712 C C . GLN A 1 92 ? 7.360 13.395 16.197 1.00 93.44 92 GLN A C 1
ATOM 714 O O . GLN A 1 92 ? 7.927 14.111 15.372 1.00 93.44 92 GLN A O 1
ATOM 719 N N . GLN A 1 93 ? 6.801 12.235 15.871 1.00 93.69 93 GLN A N 1
ATOM 720 C CA . GLN A 1 93 ? 6.665 11.752 14.503 1.00 93.69 93 GLN A CA 1
ATOM 721 C C . GLN A 1 93 ? 5.201 11.424 14.236 1.00 93.69 93 GLN A C 1
ATOM 723 O O . GLN A 1 93 ? 4.429 11.171 15.157 1.00 93.69 93 GLN A O 1
ATOM 728 N N . ASP A 1 94 ? 4.810 11.458 12.973 1.00 93.38 94 ASP A N 1
ATOM 729 C CA . ASP A 1 94 ? 3.454 11.148 12.537 1.00 93.38 94 ASP A CA 1
ATOM 730 C C . ASP A 1 94 ? 3.442 9.912 11.631 1.00 93.38 94 ASP A C 1
ATOM 732 O O . ASP A 1 94 ? 4.446 9.224 11.452 1.00 93.38 94 ASP A O 1
ATOM 736 N N . HIS A 1 95 ? 2.278 9.612 11.065 1.00 93.50 95 HIS A N 1
ATOM 737 C CA . HIS A 1 95 ? 2.066 8.451 10.208 1.00 93.50 95 HIS A CA 1
ATOM 738 C C . HIS A 1 95 ? 2.495 8.666 8.749 1.00 93.50 95 HIS A C 1
ATOM 740 O O . HIS A 1 95 ? 2.336 7.753 7.940 1.00 93.50 95 HIS A O 1
ATOM 746 N N . ARG A 1 96 ? 3.006 9.851 8.381 1.00 92.19 96 ARG A N 1
ATOM 747 C CA . ARG A 1 96 ? 3.358 10.203 6.995 1.00 92.19 96 ARG A CA 1
ATOM 748 C C . ARG A 1 96 ? 4.748 9.676 6.645 1.00 92.19 96 ARG A C 1
ATOM 750 O O . ARG A 1 96 ? 5.726 10.418 6.590 1.00 92.19 96 ARG A O 1
ATOM 757 N N . GLY A 1 97 ? 4.822 8.370 6.433 1.00 91.94 97 GLY A N 1
ATOM 758 C CA . GLY A 1 97 ? 6.036 7.668 6.045 1.00 91.94 97 GLY A CA 1
ATOM 759 C C . GLY A 1 97 ? 5.779 6.182 5.819 1.00 91.94 97 GLY A C 1
ATOM 760 O O . GLY A 1 97 ? 4.646 5.701 5.894 1.00 91.94 97 GLY A O 1
ATOM 761 N N . PHE A 1 98 ? 6.859 5.430 5.610 1.00 94.44 98 PHE A N 1
ATOM 762 C CA . PHE A 1 98 ? 6.790 3.994 5.329 1.00 94.44 98 PHE A CA 1
ATOM 763 C C . PHE A 1 98 ? 6.031 3.200 6.413 1.00 94.44 98 PHE A C 1
ATOM 765 O O . PHE A 1 98 ? 5.321 2.250 6.095 1.00 94.44 98 PHE A O 1
ATOM 772 N N . ARG A 1 99 ? 6.123 3.615 7.687 1.00 95.94 99 ARG A N 1
ATOM 773 C CA . ARG A 1 99 ? 5.519 2.936 8.851 1.00 95.94 99 ARG A CA 1
ATOM 774 C C . ARG A 1 99 ? 4.047 3.281 9.097 1.00 95.94 99 ARG A C 1
ATOM 776 O O . ARG A 1 99 ? 3.552 3.053 10.200 1.00 95.94 99 ARG A O 1
ATOM 783 N N . ILE A 1 100 ? 3.317 3.804 8.110 1.00 97.00 100 ILE A N 1
ATOM 784 C CA . ILE A 1 100 ? 1.876 4.094 8.243 1.00 97.00 100 ILE A CA 1
ATOM 785 C C . ILE A 1 100 ? 1.072 2.896 8.784 1.00 97.00 100 ILE A C 1
ATOM 787 O O . ILE A 1 100 ? 0.102 3.071 9.525 1.00 97.00 100 ILE A O 1
ATOM 791 N N . PHE A 1 101 ? 1.508 1.672 8.479 1.00 97.88 101 PHE A N 1
ATOM 792 C CA . PHE A 1 101 ? 0.885 0.446 8.969 1.00 97.88 101 PHE A CA 1
ATOM 793 C C . PHE A 1 101 ? 0.901 0.314 10.496 1.00 97.88 101 PHE A C 1
ATOM 795 O O . PHE A 1 101 ? -0.059 -0.219 11.036 1.00 97.88 101 PHE A O 1
ATOM 802 N N . ASP A 1 102 ? 1.890 0.862 11.214 1.00 97.94 102 ASP A N 1
ATOM 803 C CA . ASP A 1 102 ? 1.887 0.844 12.688 1.00 97.94 102 ASP A CA 1
ATOM 804 C C . ASP A 1 102 ? 0.708 1.655 13.244 1.00 97.94 102 ASP A C 1
ATOM 806 O O . ASP A 1 102 ? 0.057 1.268 14.213 1.00 97.94 102 ASP A O 1
ATOM 810 N N . TRP A 1 103 ? 0.381 2.768 12.587 1.00 98.06 103 TRP A N 1
ATOM 811 C CA . TRP A 1 103 ? -0.746 3.617 12.965 1.00 98.06 103 TRP A CA 1
ATOM 812 C C . TRP A 1 103 ? -2.082 2.959 12.631 1.00 98.06 103 TRP A C 1
ATOM 814 O O . TRP A 1 103 ? -3.034 3.051 13.407 1.00 98.06 103 TRP A O 1
ATOM 824 N N . TYR A 1 104 ? -2.169 2.279 11.488 1.00 98.38 104 TYR A N 1
ATOM 825 C CA . TYR A 1 104 ? -3.383 1.568 11.080 1.00 98.38 104 TYR A CA 1
ATOM 826 C C . TYR A 1 104 ? -3.609 0.302 11.926 1.00 98.38 104 TYR A C 1
ATOM 828 O O . TYR A 1 104 ? -4.753 0.008 12.289 1.00 98.38 104 TYR A O 1
ATOM 836 N N . ASN A 1 105 ? -2.538 -0.383 12.336 1.00 98.50 105 ASN A N 1
ATOM 837 C CA . ASN A 1 105 ? -2.573 -1.469 13.317 1.00 98.50 105 ASN A CA 1
ATOM 838 C C . ASN A 1 105 ? -3.097 -0.969 14.663 1.00 98.50 105 ASN A C 1
ATOM 840 O O . ASN A 1 105 ? -4.084 -1.502 15.163 1.00 98.50 105 ASN A O 1
ATOM 844 N N . ALA A 1 106 ? -2.550 0.126 15.199 1.00 98.25 106 ALA A N 1
ATOM 845 C CA . ALA A 1 106 ? -3.042 0.714 16.445 1.00 98.25 106 ALA A CA 1
ATOM 846 C C . ALA A 1 106 ? -4.544 1.057 16.383 1.00 98.25 106 ALA A C 1
ATOM 848 O O . ALA A 1 106 ? -5.300 0.824 17.332 1.00 98.25 106 ALA A O 1
ATOM 849 N N . ILE A 1 107 ? -5.018 1.573 15.244 1.00 98.19 107 ILE A N 1
ATOM 850 C CA . ILE A 1 107 ? -6.436 1.898 15.036 1.00 98.19 107 ILE A CA 1
ATOM 851 C C . ILE A 1 107 ? -7.305 0.640 14.991 1.00 98.19 107 ILE A C 1
ATOM 853 O O . ILE A 1 107 ? -8.344 0.610 15.661 1.00 98.19 107 ILE A O 1
ATOM 857 N N . SER A 1 108 ? -6.918 -0.368 14.207 1.00 97.62 108 SER A N 1
ATOM 858 C CA . SER A 1 108 ? -7.667 -1.626 14.092 1.00 97.62 108 SER A CA 1
ATOM 859 C C . SER A 1 108 ? -7.683 -2.372 15.424 1.00 97.62 108 SER A C 1
ATOM 861 O O . SER A 1 108 ? -8.768 -2.655 15.932 1.00 97.62 108 SER A O 1
ATOM 863 N N . GLN A 1 109 ? -6.534 -2.518 16.083 1.00 97.50 109 GLN A N 1
ATOM 864 C CA . GLN A 1 109 ? -6.419 -3.131 17.403 1.00 97.50 109 GLN A CA 1
ATOM 865 C C . GLN A 1 109 ? -7.298 -2.425 18.445 1.00 97.50 109 GLN A C 1
ATOM 867 O O . GLN A 1 109 ? -8.055 -3.070 19.167 1.00 97.50 109 GLN A O 1
ATOM 872 N N . LYS A 1 110 ? -7.269 -1.088 18.505 1.00 97.19 110 LYS A N 1
ATOM 873 C CA . LYS A 1 110 ? -8.073 -0.313 19.465 1.00 97.19 110 LYS A CA 1
ATOM 874 C C . LYS A 1 110 ? -9.575 -0.348 19.178 1.00 97.19 110 LYS A C 1
ATOM 876 O O . LYS A 1 110 ? -10.375 -0.194 20.098 1.00 97.19 110 LYS A O 1
ATOM 881 N N . THR A 1 111 ? -9.960 -0.476 17.912 1.00 96.56 111 THR A N 1
ATOM 882 C CA . THR A 1 111 ? -11.364 -0.385 17.484 1.00 96.56 111 THR A CA 1
ATOM 883 C C . THR A 1 111 ? -12.048 -1.746 17.442 1.00 96.56 111 THR A C 1
ATOM 885 O O . THR A 1 111 ? -13.223 -1.847 17.783 1.00 96.56 111 THR A O 1
ATOM 888 N N . LEU A 1 112 ? -11.320 -2.773 17.012 1.00 96.25 112 LEU A N 1
ATOM 889 C CA . LEU A 1 112 ? -11.834 -4.107 16.709 1.00 96.25 112 LEU A CA 1
ATOM 890 C C . LEU A 1 112 ? -11.277 -5.182 17.651 1.00 96.25 112 LEU A C 1
ATOM 892 O O . LEU A 1 112 ? -11.785 -6.297 17.660 1.00 96.25 112 LEU A O 1
ATOM 896 N N . GLY A 1 113 ? -10.246 -4.866 18.441 1.00 95.94 113 GLY A N 1
ATOM 897 C CA . GLY A 1 113 ? -9.547 -5.832 19.293 1.00 95.94 113 GLY A CA 1
ATOM 898 C C . GLY A 1 113 ? -8.556 -6.725 18.541 1.00 95.94 113 GLY A C 1
ATOM 899 O O . GLY A 1 113 ? -7.956 -7.603 19.158 1.00 95.94 113 GLY A O 1
ATOM 900 N N . THR A 1 114 ? -8.380 -6.507 17.237 1.00 95.38 114 THR A N 1
ATOM 901 C CA . THR A 1 114 ? -7.477 -7.266 16.369 1.00 95.38 114 THR A CA 1
ATOM 902 C C . THR A 1 114 ? -6.890 -6.363 15.286 1.00 95.38 114 THR A C 1
ATOM 904 O O . THR A 1 114 ? -7.543 -5.406 14.852 1.00 95.38 114 THR A O 1
ATOM 907 N N . GLU A 1 115 ? -5.669 -6.664 14.855 1.00 97.06 115 GLU A N 1
ATOM 908 C CA . GLU A 1 115 ? -5.041 -6.040 13.695 1.00 97.06 115 GLU A CA 1
ATOM 909 C C . GLU A 1 115 ? -5.633 -6.618 12.406 1.00 97.06 115 GLU A C 1
ATOM 911 O O . GLU A 1 115 ? -5.738 -7.833 12.241 1.00 97.06 115 GLU A O 1
ATOM 916 N N . LEU A 1 116 ? -6.023 -5.743 11.480 1.00 98.00 116 LEU A N 1
ATOM 917 C CA . LEU A 1 116 ? -6.489 -6.173 10.162 1.00 98.00 116 LEU A CA 1
ATOM 918 C C . LEU A 1 116 ? -5.301 -6.412 9.217 1.00 98.00 116 LEU A C 1
ATOM 920 O O . LEU A 1 116 ? -4.268 -5.757 9.368 1.00 98.00 116 LEU A O 1
ATOM 924 N N . PRO A 1 117 ? -5.428 -7.306 8.222 1.00 98.44 117 PRO A N 1
ATOM 925 C CA . PRO A 1 117 ? -4.426 -7.436 7.172 1.00 98.44 117 PRO A CA 1
ATOM 926 C C . PRO A 1 117 ? -4.283 -6.132 6.377 1.00 98.44 117 PRO A C 1
ATOM 928 O O . PRO A 1 117 ? -5.275 -5.453 6.103 1.00 98.44 117 PRO A O 1
ATOM 931 N N . ILE A 1 118 ? -3.057 -5.793 5.976 1.00 98.62 118 ILE A N 1
ATOM 932 C CA . ILE A 1 118 ? -2.720 -4.546 5.278 1.00 98.62 118 ILE A CA 1
ATOM 933 C C . ILE A 1 118 ? -2.001 -4.842 3.959 1.00 98.62 118 ILE A C 1
ATOM 935 O O . ILE A 1 118 ? -1.092 -5.666 3.907 1.00 98.62 118 ILE A O 1
ATOM 939 N N . ILE A 1 119 ? -2.361 -4.125 2.896 1.00 98.06 119 ILE A N 1
ATOM 940 C CA . ILE A 1 119 ? -1.584 -4.035 1.655 1.00 98.06 119 ILE A CA 1
ATOM 941 C C . ILE A 1 119 ? -1.072 -2.604 1.521 1.00 98.06 119 ILE A C 1
ATOM 943 O O . ILE A 1 119 ? -1.854 -1.649 1.494 1.00 98.06 119 ILE A O 1
ATOM 947 N N . LEU A 1 120 ? 0.245 -2.452 1.411 1.00 96.88 120 LEU A N 1
ATOM 948 C CA . LEU A 1 120 ? 0.857 -1.156 1.166 1.00 96.88 120 LEU A CA 1
ATOM 949 C C . LEU A 1 120 ? 0.808 -0.858 -0.333 1.00 96.88 120 LEU A C 1
ATOM 951 O O . LEU A 1 120 ? 1.354 -1.592 -1.151 1.00 96.88 120 LEU A O 1
ATOM 955 N N . LEU A 1 121 ? 0.142 0.227 -0.694 1.00 92.50 121 LEU A N 1
ATOM 956 C CA . LEU A 1 121 ? 0.140 0.814 -2.029 1.00 92.50 121 LEU A CA 1
ATOM 957 C C . LEU A 1 121 ? 1.108 1.995 -2.041 1.00 92.50 121 LEU A C 1
ATOM 959 O O . LEU A 1 121 ? 1.480 2.492 -0.980 1.00 92.50 121 LEU A O 1
ATOM 963 N N . GLY A 1 122 ? 1.543 2.450 -3.216 1.00 85.81 122 GLY A N 1
ATOM 964 C CA . GLY A 1 122 ? 2.478 3.579 -3.288 1.00 85.81 122 GLY A CA 1
ATOM 965 C C . GLY A 1 122 ? 3.704 3.378 -2.404 1.00 85.81 122 GLY A C 1
ATOM 966 O O . GLY A 1 122 ? 4.045 4.233 -1.597 1.00 85.81 122 GLY A O 1
ATOM 967 N N . THR A 1 123 ? 4.274 2.176 -2.445 1.00 87.44 123 THR A N 1
ATOM 968 C CA . THR A 1 123 ? 5.418 1.825 -1.609 1.00 87.44 123 THR A CA 1
ATOM 969 C C . THR A 1 123 ? 6.702 2.276 -2.283 1.00 87.44 123 THR A C 1
ATOM 971 O O . THR A 1 123 ? 6.868 2.096 -3.489 1.00 87.44 123 THR A O 1
ATOM 974 N N . GLY A 1 124 ? 7.632 2.806 -1.496 1.00 86.38 124 GLY A N 1
ATOM 975 C CA . GLY A 1 124 ? 8.944 3.207 -1.984 1.00 86.38 124 GLY A CA 1
ATOM 976 C C . GLY A 1 124 ? 9.238 4.680 -1.760 1.00 86.38 124 GLY A C 1
ATOM 977 O O . GLY A 1 124 ? 8.475 5.411 -1.127 1.00 86.38 124 GLY A O 1
ATOM 978 N N . SER A 1 125 ? 10.379 5.102 -2.286 1.00 85.75 125 SER A N 1
ATOM 979 C CA . SER A 1 125 ? 10.766 6.510 -2.354 1.00 85.75 125 SER A CA 1
ATOM 980 C C . SER A 1 125 ? 10.706 6.992 -3.794 1.00 85.75 125 SER A C 1
ATOM 982 O O . SER A 1 125 ? 11.092 6.218 -4.672 1.00 85.75 125 SER A O 1
ATOM 984 N N . ARG A 1 126 ? 10.310 8.245 -4.037 1.00 80.44 126 ARG A N 1
ATOM 985 C CA . ARG A 1 126 ? 10.319 8.843 -5.379 1.00 80.44 126 ARG A CA 1
ATOM 986 C C . ARG A 1 126 ? 11.487 9.804 -5.555 1.00 80.44 126 ARG A C 1
ATOM 988 O O . ARG A 1 126 ? 11.940 10.447 -4.608 1.00 80.44 126 ARG A O 1
ATOM 995 N N . LEU A 1 127 ? 11.970 9.908 -6.791 1.00 75.69 127 LEU A N 1
ATOM 996 C CA . LEU A 1 127 ? 12.920 10.953 -7.166 1.00 75.69 127 LEU A CA 1
ATOM 997 C C . LEU A 1 127 ? 12.274 12.333 -6.999 1.00 75.69 127 LEU A C 1
ATOM 999 O O . LEU A 1 127 ? 11.093 12.523 -7.308 1.00 75.69 127 LEU A O 1
ATOM 1003 N N . GLY A 1 128 ? 13.059 13.284 -6.496 1.00 71.56 128 GLY A N 1
ATOM 1004 C CA . GLY A 1 128 ? 12.598 14.635 -6.184 1.00 71.56 128 GLY A CA 1
ATOM 1005 C C . GLY A 1 128 ? 11.767 14.785 -4.902 1.00 71.56 128 GLY A C 1
ATOM 1006 O O . GLY A 1 128 ? 11.402 15.915 -4.581 1.00 71.56 128 GLY A O 1
ATOM 1007 N N . ASP A 1 129 ? 11.492 13.712 -4.145 1.00 70.69 129 ASP A N 1
ATOM 1008 C CA . ASP A 1 129 ? 10.806 13.837 -2.853 1.00 70.69 129 ASP A CA 1
ATOM 1009 C C . ASP A 1 129 ? 11.647 14.661 -1.862 1.00 70.69 129 ASP A C 1
ATOM 1011 O O . ASP A 1 129 ? 12.839 14.417 -1.639 1.00 70.69 129 ASP A O 1
ATOM 1015 N N . LEU A 1 130 ? 10.997 15.626 -1.217 1.00 63.06 130 LEU A N 1
ATOM 1016 C CA . LEU A 1 130 ? 11.566 16.481 -0.179 1.00 63.06 130 LEU A CA 1
ATOM 1017 C C . LEU A 1 130 ? 10.779 16.262 1.120 1.00 63.06 130 LEU A C 1
ATOM 1019 O O . LEU A 1 130 ? 9.567 16.470 1.125 1.00 63.06 130 LEU A O 1
ATOM 1023 N N . CYS A 1 131 ? 11.439 15.905 2.233 1.00 54.81 131 CYS A N 1
ATOM 1024 C CA . CYS A 1 131 ? 10.767 15.885 3.549 1.00 54.81 131 CYS A CA 1
ATOM 1025 C C . CYS A 1 131 ? 10.275 17.279 3.954 1.00 54.81 131 CYS A C 1
ATOM 1027 O O . CYS A 1 131 ? 9.271 17.431 4.645 1.00 54.81 131 CYS A O 1
ATOM 1029 N N . ASN A 1 132 ? 11.049 18.298 3.578 1.00 56.59 132 ASN A N 1
ATOM 1030 C CA . ASN A 1 132 ? 10.801 19.718 3.780 1.00 56.59 132 ASN A CA 1
ATOM 1031 C C . ASN A 1 132 ? 11.679 20.519 2.799 1.00 56.59 132 ASN A C 1
ATOM 1033 O O . ASN A 1 132 ? 12.580 19.964 2.170 1.00 56.59 132 ASN A O 1
ATOM 1037 N N . LEU A 1 133 ? 11.441 21.829 2.694 1.00 54.22 133 LEU A N 1
ATOM 1038 C CA . LEU A 1 133 ? 12.187 22.730 1.798 1.00 54.22 133 LEU A CA 1
ATOM 1039 C C . LEU A 1 133 ? 13.706 22.778 2.071 1.00 54.22 133 LEU A C 1
ATOM 1041 O O . LEU A 1 133 ? 14.451 23.278 1.236 1.00 54.22 133 LEU A O 1
ATOM 1045 N N . GLU A 1 134 ? 14.161 22.277 3.221 1.00 53.97 134 GLU A N 1
ATOM 1046 C CA . GLU A 1 134 ? 15.563 22.293 3.659 1.00 53.97 134 GLU A CA 1
ATOM 1047 C C . GLU A 1 134 ? 16.272 20.937 3.463 1.00 53.97 134 GLU A C 1
ATOM 1049 O O . GLU A 1 134 ? 17.481 20.829 3.672 1.00 53.97 134 GLU A O 1
ATOM 1054 N N . SER A 1 135 ? 15.543 19.892 3.063 1.00 60.16 135 SER A N 1
ATOM 1055 C CA . SER A 1 135 ? 16.075 18.537 2.901 1.00 60.16 135 SER A CA 1
ATOM 1056 C C . SER A 1 135 ? 16.722 18.344 1.532 1.00 60.16 135 SER A C 1
ATOM 1058 O O . SER A 1 135 ? 16.293 18.919 0.536 1.00 60.16 135 SER A O 1
ATOM 1060 N N . GLN A 1 136 ? 17.748 17.491 1.465 1.00 60.22 136 GLN A N 1
ATOM 1061 C CA . GLN A 1 136 ? 18.306 17.047 0.183 1.00 60.22 136 GLN A CA 1
ATOM 1062 C C . GLN A 1 136 ? 17.315 16.125 -0.525 1.00 60.22 136 GLN A C 1
ATOM 1064 O O . GLN A 1 136 ? 16.625 15.355 0.140 1.00 60.22 136 GLN A O 1
ATOM 1069 N N . THR A 1 137 ? 17.266 16.168 -1.856 1.00 62.84 137 THR A N 1
ATOM 1070 C CA . THR A 1 137 ? 16.434 15.250 -2.641 1.00 62.84 137 THR A CA 1
ATOM 1071 C C . THR A 1 137 ? 16.873 13.799 -2.438 1.00 62.84 137 THR A C 1
ATOM 1073 O O . THR A 1 137 ? 18.036 13.504 -2.145 1.00 62.84 137 THR A O 1
ATOM 1076 N N . VAL A 1 138 ? 15.932 12.869 -2.615 1.00 64.44 138 VAL A N 1
ATOM 1077 C CA . VAL A 1 138 ? 16.190 11.424 -2.494 1.00 64.44 138 VAL A CA 1
ATOM 1078 C C . VAL A 1 138 ? 17.140 10.899 -3.579 1.00 64.44 138 VAL A C 1
ATOM 1080 O O . VAL A 1 138 ? 17.631 9.780 -3.470 1.00 64.44 138 VAL A O 1
ATOM 1083 N N . ASP A 1 139 ? 17.442 11.678 -4.614 1.00 71.38 139 ASP A N 1
ATOM 1084 C CA . ASP A 1 139 ? 18.010 11.197 -5.879 1.00 71.38 139 ASP A CA 1
ATOM 1085 C C . ASP A 1 139 ? 19.254 10.307 -5.716 1.00 71.38 139 ASP A C 1
ATOM 1087 O O . ASP A 1 139 ? 19.337 9.234 -6.314 1.00 71.38 139 ASP A O 1
ATOM 1091 N N . ASN A 1 140 ? 20.169 10.675 -4.815 1.00 75.69 140 ASN A N 1
ATOM 1092 C CA . ASN A 1 140 ? 21.402 9.918 -4.562 1.00 75.69 140 ASN A CA 1
ATOM 1093 C C . ASN A 1 140 ? 21.218 8.659 -3.691 1.00 75.69 140 ASN A C 1
ATOM 1095 O O . ASN A 1 140 ? 22.142 7.858 -3.590 1.00 75.69 140 ASN A O 1
ATOM 1099 N N . LYS A 1 141 ? 20.069 8.506 -3.021 1.00 83.19 141 LYS A N 1
ATOM 1100 C CA . LYS A 1 141 ? 19.741 7.399 -2.096 1.00 83.19 141 LYS A CA 1
ATOM 1101 C C . LYS A 1 141 ? 18.527 6.575 -2.533 1.00 83.19 141 LYS A C 1
ATOM 1103 O O . LYS A 1 141 ? 18.168 5.600 -1.872 1.00 83.19 141 LYS A O 1
ATOM 1108 N N . HIS A 1 142 ? 17.880 6.962 -3.630 1.00 87.69 142 HIS A N 1
ATOM 1109 C CA . HIS A 1 142 ? 16.649 6.361 -4.136 1.00 87.69 142 HIS A CA 1
ATOM 1110 C C . HIS A 1 142 ? 16.763 4.844 -4.310 1.00 87.69 142 HIS A C 1
ATOM 1112 O O . HIS A 1 142 ? 15.870 4.087 -3.925 1.00 87.69 142 HIS A O 1
ATOM 1118 N N . ALA A 1 143 ? 17.878 4.379 -4.876 1.00 89.12 143 ALA A N 1
ATOM 1119 C CA . ALA A 1 143 ? 18.091 2.961 -5.120 1.00 89.12 143 ALA A CA 1
ATOM 1120 C C . ALA A 1 143 ? 18.311 2.181 -3.815 1.00 89.12 143 ALA A C 1
ATOM 1122 O O . ALA A 1 143 ? 17.766 1.094 -3.651 1.00 89.12 143 ALA A O 1
ATOM 1123 N N . GLU A 1 144 ? 19.085 2.730 -2.878 1.00 89.38 144 GLU A N 1
ATOM 1124 C CA . GLU A 1 144 ? 19.346 2.126 -1.572 1.00 89.38 144 GLU A CA 1
ATOM 1125 C C . GLU A 1 144 ? 18.071 2.007 -0.739 1.00 89.38 144 GLU A C 1
ATOM 1127 O O . GLU A 1 144 ? 17.813 0.938 -0.188 1.00 89.38 144 GLU A O 1
ATOM 1132 N N . ILE A 1 145 ? 17.268 3.073 -0.666 1.00 89.56 145 ILE A N 1
ATOM 1133 C CA . ILE A 1 145 ? 16.037 3.107 0.133 1.00 89.56 145 ILE A CA 1
ATOM 1134 C C . ILE A 1 145 ? 15.033 2.079 -0.389 1.00 89.56 145 ILE A C 1
ATOM 1136 O O . ILE A 1 145 ? 14.541 1.256 0.380 1.00 89.56 145 ILE A O 1
ATOM 1140 N N . ASN A 1 146 ? 14.772 2.061 -1.698 1.00 91.69 146 ASN A N 1
ATOM 1141 C CA . ASN A 1 146 ? 13.830 1.109 -2.288 1.00 91.69 146 ASN A CA 1
ATOM 1142 C C . ASN A 1 146 ? 14.288 -0.355 -2.128 1.00 91.69 146 ASN A C 1
ATOM 1144 O O . ASN A 1 146 ? 13.464 -1.228 -1.861 1.00 91.69 146 ASN A O 1
ATOM 1148 N N . VAL A 1 147 ? 15.596 -0.638 -2.216 1.00 92.19 147 VAL A N 1
ATOM 1149 C CA . VAL A 1 147 ? 16.139 -1.982 -1.932 1.00 92.19 147 VAL A CA 1
ATOM 1150 C C . VAL A 1 147 ? 15.972 -2.352 -0.458 1.00 92.19 147 VAL A C 1
ATOM 1152 O O . VAL A 1 147 ? 15.629 -3.493 -0.159 1.00 92.19 147 VAL A O 1
ATOM 1155 N N . GLN A 1 148 ? 16.187 -1.417 0.473 1.00 91.94 148 GLN A N 1
ATOM 1156 C CA . GLN A 1 148 ? 15.951 -1.665 1.899 1.00 91.94 148 GLN A CA 1
ATOM 1157 C C . GLN A 1 148 ? 14.476 -1.948 2.190 1.00 91.94 148 GLN A C 1
ATOM 1159 O O . GLN A 1 148 ? 14.176 -2.894 2.911 1.00 91.94 148 GLN A O 1
ATOM 1164 N N . ILE A 1 149 ? 13.556 -1.195 1.581 1.00 93.12 149 ILE A N 1
ATOM 1165 C CA . ILE A 1 149 ? 12.116 -1.454 1.693 1.00 93.12 149 ILE A CA 1
ATOM 1166 C C . ILE A 1 149 ? 11.783 -2.857 1.173 1.00 93.12 149 ILE A C 1
ATOM 1168 O O . ILE A 1 149 ? 11.099 -3.615 1.856 1.00 93.12 149 ILE A O 1
ATOM 1172 N N . ALA A 1 150 ? 12.309 -3.243 0.006 1.00 93.56 150 ALA A N 1
ATOM 1173 C CA . ALA A 1 150 ? 12.077 -4.572 -0.554 1.00 93.56 150 ALA A CA 1
ATOM 1174 C C . ALA A 1 150 ? 12.590 -5.697 0.365 1.00 93.56 150 ALA A C 1
ATOM 1176 O O . ALA A 1 150 ? 11.898 -6.697 0.546 1.00 93.56 150 ALA A O 1
ATOM 1177 N N . LYS A 1 151 ? 13.757 -5.512 0.995 1.00 92.62 151 LYS A N 1
ATOM 1178 C CA . LYS A 1 151 ? 14.307 -6.432 2.005 1.00 92.62 151 LYS A CA 1
ATOM 1179 C C . LYS A 1 151 ? 13.416 -6.555 3.240 1.00 92.62 151 LYS A C 1
ATOM 1181 O O . LYS A 1 151 ? 13.152 -7.665 3.692 1.00 92.62 151 LYS A O 1
ATOM 1186 N N . LEU A 1 152 ? 12.906 -5.437 3.749 1.00 92.75 152 LEU A N 1
ATOM 1187 C CA . LEU A 1 152 ? 12.017 -5.433 4.912 1.00 92.75 152 LEU A CA 1
ATOM 1188 C C . LEU A 1 152 ? 10.697 -6.150 4.630 1.00 92.75 152 LEU A C 1
ATOM 1190 O O . LEU A 1 152 ? 10.277 -6.988 5.421 1.00 92.75 152 LEU A O 1
ATOM 1194 N N . LEU A 1 153 ? 10.080 -5.876 3.478 1.00 93.31 153 LEU A N 1
ATOM 1195 C CA . LEU A 1 153 ? 8.862 -6.565 3.029 1.00 93.31 153 LEU A CA 1
ATOM 1196 C C . LEU A 1 153 ? 9.096 -8.057 2.770 1.00 93.31 153 LEU A C 1
ATOM 1198 O O . LEU A 1 153 ? 8.180 -8.866 2.858 1.00 93.31 153 LEU A O 1
ATOM 1202 N N . ALA A 1 154 ? 10.333 -8.426 2.453 1.00 92.00 154 ALA A N 1
ATOM 1203 C CA . ALA A 1 154 ? 10.775 -9.800 2.311 1.00 92.00 154 ALA A CA 1
ATOM 1204 C C . ALA A 1 154 ? 11.034 -10.520 3.648 1.00 92.00 154 ALA A C 1
ATOM 1206 O O . ALA A 1 154 ? 11.360 -11.710 3.609 1.00 92.00 154 ALA A O 1
ATOM 1207 N N . GLY A 1 155 ? 10.920 -9.826 4.786 1.00 89.19 155 GLY A N 1
ATOM 1208 C CA . GLY A 1 155 ? 11.226 -10.352 6.117 1.00 89.19 155 GLY A CA 1
ATOM 1209 C C . GLY A 1 155 ? 12.724 -10.414 6.438 1.00 89.19 155 GLY A C 1
ATOM 1210 O O . GLY A 1 155 ? 13.113 -11.048 7.415 1.00 89.19 155 GLY A O 1
ATOM 1211 N N . GLU A 1 156 ? 13.588 -9.788 5.632 1.00 87.81 156 GLU A N 1
ATOM 1212 C CA . GLU A 1 156 ? 15.021 -9.726 5.919 1.00 87.81 156 GLU A CA 1
ATOM 1213 C C . GLU A 1 156 ? 15.292 -8.667 6.996 1.00 87.81 156 GLU A C 1
ATOM 1215 O O . GLU A 1 156 ? 15.166 -7.464 6.762 1.00 87.81 156 GLU A O 1
ATOM 1220 N N . THR A 1 157 ? 15.708 -9.114 8.179 1.00 74.12 157 THR A N 1
ATOM 1221 C CA . THR A 1 157 ? 16.151 -8.249 9.282 1.00 74.12 157 THR A CA 1
ATOM 1222 C C . THR A 1 157 ? 17.657 -8.353 9.483 1.00 74.12 157 THR A C 1
ATOM 1224 O O . THR A 1 157 ? 18.246 -9.419 9.296 1.00 74.12 157 THR A O 1
ATOM 1227 N N . THR A 1 158 ? 18.304 -7.267 9.905 1.00 69.81 158 THR A N 1
ATOM 1228 C CA . THR A 1 158 ? 19.730 -7.311 10.251 1.00 69.81 158 THR A CA 1
ATOM 1229 C C . THR A 1 158 ? 19.935 -7.981 11.612 1.00 69.81 158 THR A C 1
ATOM 1231 O O . THR A 1 158 ? 19.172 -7.769 12.550 1.00 69.81 158 THR A O 1
ATOM 1234 N N . ALA A 1 159 ? 21.003 -8.775 11.744 1.00 62.22 159 ALA A N 1
ATOM 1235 C CA . ALA A 1 159 ? 21.371 -9.397 13.021 1.00 62.22 159 ALA A CA 1
ATOM 1236 C C . ALA A 1 159 ? 21.880 -8.378 14.060 1.00 62.22 159 ALA A C 1
ATOM 1238 O O . ALA A 1 159 ? 21.806 -8.617 15.262 1.00 62.22 159 ALA A O 1
ATOM 1239 N N . PHE A 1 160 ? 22.398 -7.239 13.593 1.00 68.88 160 PHE A N 1
ATOM 1240 C CA . PHE A 1 160 ? 22.842 -6.132 14.432 1.00 68.88 160 PHE A CA 1
ATOM 1241 C C . PHE A 1 160 ? 21.795 -5.022 14.386 1.00 68.88 160 PHE A C 1
ATOM 1243 O O . PHE A 1 160 ? 21.508 -4.496 13.309 1.00 68.88 160 PHE A O 1
ATOM 1250 N N . VAL A 1 161 ? 21.236 -4.687 15.550 1.00 73.81 161 VAL A N 1
ATOM 1251 C CA . VAL A 1 161 ? 20.226 -3.637 15.711 1.00 73.81 161 VAL A CA 1
ATOM 1252 C C . VAL A 1 161 ? 20.908 -2.373 16.227 1.00 73.81 161 VAL A C 1
ATOM 1254 O O . VAL A 1 161 ? 21.401 -2.335 17.354 1.00 73.81 161 VAL A O 1
ATOM 1257 N N . THR A 1 162 ? 20.946 -1.341 15.392 1.00 74.00 162 THR A N 1
ATOM 1258 C CA . THR A 1 162 ? 21.289 0.042 15.763 1.00 74.00 162 THR A CA 1
ATOM 1259 C C . THR A 1 162 ? 20.024 0.907 15.776 1.00 74.00 162 THR A C 1
ATOM 1261 O O . THR A 1 162 ? 19.016 0.505 15.195 1.00 74.00 162 THR A O 1
ATOM 1264 N N . PRO A 1 163 ? 20.037 2.111 16.377 1.00 73.12 163 PRO A N 1
ATOM 1265 C CA . PRO A 1 163 ? 18.901 3.034 16.296 1.00 73.12 163 PRO A CA 1
ATOM 1266 C C . PRO A 1 163 ? 18.494 3.405 14.858 1.00 73.12 163 PRO A C 1
ATOM 1268 O O . PRO A 1 163 ? 17.325 3.696 14.609 1.00 73.12 163 PRO A O 1
ATOM 1271 N N . GLU A 1 164 ? 19.428 3.381 13.897 1.00 75.56 164 GLU A N 1
ATOM 1272 C CA . GLU A 1 164 ? 19.116 3.610 12.477 1.00 75.56 164 GLU A CA 1
ATOM 1273 C C . GLU A 1 164 ? 18.664 2.348 11.732 1.00 75.56 164 GLU A C 1
ATOM 1275 O O . GLU A 1 164 ? 18.258 2.433 10.573 1.00 75.56 164 GLU A O 1
ATOM 1280 N N . THR A 1 165 ? 18.745 1.175 12.363 1.00 83.56 165 THR A N 1
ATOM 1281 C CA . THR A 1 165 ? 18.328 -0.082 11.743 1.00 83.56 165 THR A CA 1
ATOM 1282 C C . THR A 1 165 ? 16.813 -0.076 11.548 1.00 83.56 165 THR A C 1
ATOM 1284 O O . THR A 1 165 ? 16.081 0.102 12.527 1.00 83.56 165 THR A O 1
ATOM 1287 N N . PRO A 1 166 ? 16.312 -0.282 10.318 1.00 86.56 166 PRO A N 1
ATOM 1288 C CA . PRO A 1 166 ? 14.879 -0.298 10.085 1.00 86.56 166 PRO A CA 1
ATOM 1289 C C . PRO A 1 166 ? 14.180 -1.411 10.875 1.00 86.56 166 PRO A C 1
ATOM 1291 O O . PRO A 1 166 ? 14.629 -2.558 10.890 1.00 86.56 166 PRO A O 1
ATOM 1294 N N . HIS A 1 167 ? 13.074 -1.072 11.533 1.00 89.25 167 HIS A N 1
ATOM 1295 C CA . HIS A 1 167 ? 12.272 -2.021 12.296 1.00 89.25 167 HIS A CA 1
ATOM 1296 C C . HIS A 1 167 ? 11.611 -3.047 11.360 1.00 89.25 167 HIS A C 1
ATOM 1298 O O . HIS A 1 167 ? 11.198 -2.679 10.253 1.00 89.25 167 HIS A O 1
ATOM 1304 N N . PRO A 1 168 ? 11.445 -4.311 11.798 1.00 91.88 168 PRO A N 1
ATOM 1305 C CA . PRO A 1 168 ? 10.769 -5.329 11.003 1.00 91.88 168 PRO A CA 1
ATOM 1306 C C . PRO A 1 168 ? 9.338 -4.912 10.651 1.00 91.88 168 PRO A C 1
ATOM 1308 O O . PRO A 1 168 ? 8.663 -4.207 11.410 1.00 91.88 168 PRO A O 1
ATOM 1311 N N . VAL A 1 169 ? 8.882 -5.350 9.481 1.00 94.56 169 VAL A N 1
ATOM 1312 C CA . VAL A 1 169 ? 7.490 -5.206 9.044 1.00 94.56 169 VAL A CA 1
ATOM 1313 C C . VAL A 1 169 ? 6.677 -6.356 9.663 1.00 94.56 169 VAL A C 1
ATOM 1315 O O . VAL A 1 169 ? 7.141 -7.496 9.608 1.00 94.56 169 VAL A O 1
ATOM 1318 N N . PRO A 1 170 ? 5.518 -6.089 10.292 1.00 94.88 170 PRO A N 1
ATOM 1319 C CA . PRO A 1 170 ? 4.709 -7.128 10.927 1.00 94.88 170 PRO A CA 1
ATOM 1320 C C . PRO A 1 170 ? 4.048 -8.053 9.894 1.00 94.88 170 PRO A C 1
ATOM 1322 O O . PRO A 1 170 ? 3.767 -7.644 8.769 1.00 94.88 170 PRO A O 1
ATOM 1325 N N . GLU A 1 171 ? 3.757 -9.297 10.289 1.00 94.81 171 GLU A N 1
ATOM 1326 C CA . GLU A 1 171 ? 3.225 -10.343 9.393 1.00 94.81 171 GLU A CA 1
ATOM 1327 C C . GLU A 1 171 ? 1.845 -10.017 8.803 1.00 94.81 171 GLU A C 1
ATOM 1329 O O . GLU A 1 171 ? 1.479 -10.542 7.753 1.00 94.81 171 GLU A O 1
ATOM 1334 N N . ASN A 1 172 ? 1.071 -9.140 9.452 1.00 96.81 172 ASN A N 1
ATOM 1335 C CA . ASN A 1 172 ? -0.231 -8.714 8.944 1.00 96.81 172 ASN A CA 1
ATOM 1336 C C . ASN A 1 172 ? -0.115 -7.768 7.733 1.00 96.81 172 ASN A C 1
ATOM 1338 O O . ASN A 1 172 ? -1.109 -7.539 7.043 1.00 96.81 172 ASN A O 1
ATOM 1342 N N . VAL A 1 173 ? 1.076 -7.235 7.440 1.00 97.75 173 VAL A N 1
ATOM 1343 C CA . VAL A 1 173 ? 1.356 -6.521 6.191 1.00 97.75 173 VAL A CA 1
ATOM 1344 C C . VAL A 1 173 ? 1.663 -7.548 5.103 1.00 97.75 173 VAL A C 1
ATOM 1346 O O . VAL A 1 173 ? 2.750 -8.114 5.031 1.00 97.75 173 VAL A O 1
ATOM 1349 N N . LEU A 1 174 ? 0.682 -7.777 4.236 1.00 96.19 174 LEU A N 1
ATOM 1350 C CA . LEU A 1 174 ? 0.684 -8.866 3.262 1.00 96.19 174 LEU A CA 1
ATOM 1351 C C . LEU A 1 174 ? 1.589 -8.599 2.056 1.00 96.19 174 LEU A C 1
ATOM 1353 O O . LEU A 1 174 ? 2.133 -9.530 1.466 1.00 96.19 174 LEU A O 1
ATOM 1357 N N . ALA A 1 175 ? 1.696 -7.337 1.639 1.00 94.88 175 ALA A N 1
ATOM 1358 C CA . ALA A 1 175 ? 2.468 -6.942 0.467 1.00 94.88 175 ALA A CA 1
ATOM 1359 C C . ALA A 1 175 ? 2.793 -5.445 0.482 1.00 94.88 175 ALA A C 1
ATOM 1361 O O . ALA A 1 175 ? 2.047 -4.643 1.047 1.00 94.88 175 ALA A O 1
ATOM 1362 N N . GLY A 1 176 ? 3.871 -5.078 -0.218 1.00 93.75 176 GLY A N 1
ATOM 1363 C CA . GLY A 1 176 ? 4.142 -3.702 -0.627 1.00 93.75 176 GLY A CA 1
ATOM 1364 C C . GLY A 1 176 ? 4.222 -3.579 -2.143 1.00 93.75 176 GLY A C 1
ATOM 1365 O O . GLY A 1 176 ? 5.026 -4.241 -2.799 1.00 93.75 176 GLY A O 1
ATOM 1366 N N . CYS A 1 177 ? 3.360 -2.735 -2.696 1.00 91.69 177 CYS A N 1
ATOM 1367 C CA . CYS A 1 177 ? 3.229 -2.475 -4.118 1.00 91.69 177 CYS A CA 1
ATOM 1368 C C . CYS A 1 177 ? 3.975 -1.188 -4.470 1.00 91.69 177 CYS A C 1
ATOM 1370 O O . CYS A 1 177 ? 3.524 -0.084 -4.151 1.00 91.69 177 CYS A O 1
ATOM 1372 N N . PHE A 1 178 ? 5.103 -1.335 -5.162 1.00 88.12 178 PHE A N 1
ATOM 1373 C CA . PHE A 1 178 ? 5.818 -0.210 -5.753 1.00 88.12 178 PHE A CA 1
ATOM 1374 C C . PHE A 1 178 ? 5.025 0.295 -6.959 1.00 88.12 178 PHE A C 1
ATOM 1376 O O . PHE A 1 178 ? 4.820 -0.431 -7.933 1.00 88.12 178 PHE A O 1
ATOM 1383 N N . THR A 1 179 ? 4.537 1.526 -6.877 1.00 68.88 179 THR A N 1
ATOM 1384 C CA . THR A 1 179 ? 3.869 2.210 -7.989 1.00 68.88 179 THR A CA 1
ATOM 1385 C C . THR A 1 179 ? 4.897 3.152 -8.609 1.00 68.88 179 THR A C 1
ATOM 1387 O O . THR A 1 179 ? 5.688 3.712 -7.862 1.00 68.88 179 THR A O 1
ATOM 1390 N N . ASP A 1 180 ? 4.918 3.293 -9.936 1.00 67.25 180 ASP A N 1
ATOM 1391 C CA . ASP A 1 180 ? 5.967 3.973 -10.736 1.00 67.25 180 ASP A CA 1
ATOM 1392 C C . ASP A 1 180 ? 7.082 3.041 -11.274 1.00 67.25 180 ASP A C 1
ATOM 1394 O O . ASP A 1 180 ? 8.130 3.484 -11.737 1.00 67.25 180 ASP A O 1
ATOM 1398 N N . ILE A 1 181 ? 6.856 1.721 -11.311 1.00 62.09 181 ILE A N 1
ATOM 1399 C CA . ILE A 1 181 ? 7.791 0.794 -11.982 1.00 62.09 181 ILE A CA 1
ATOM 1400 C C . ILE A 1 181 ? 7.796 1.031 -13.500 1.00 62.09 181 ILE A C 1
ATOM 1402 O O . ILE A 1 181 ? 8.860 1.064 -14.113 1.00 62.09 181 ILE A O 1
ATOM 1406 N N . LEU A 1 182 ? 6.618 1.181 -14.110 1.00 58.16 182 LEU A N 1
ATOM 1407 C CA . LEU A 1 182 ? 6.456 1.215 -15.562 1.00 58.16 182 LEU A CA 1
ATOM 1408 C C . LEU A 1 182 ? 5.920 2.564 -16.034 1.00 58.16 182 LEU A C 1
ATOM 1410 O O . LEU A 1 182 ? 4.972 3.113 -15.473 1.00 58.16 182 LEU A O 1
ATOM 1414 N N . TYR A 1 183 ? 6.525 3.054 -17.107 1.00 52.78 183 TYR A N 1
ATOM 1415 C CA . TYR A 1 183 ? 6.052 4.186 -17.884 1.00 52.78 183 TYR A CA 1
ATOM 1416 C C . TYR A 1 183 ? 4.708 3.870 -18.550 1.00 52.78 183 TYR A C 1
ATOM 1418 O O . TYR A 1 183 ? 4.556 2.816 -19.166 1.00 52.78 183 TYR A O 1
ATOM 1426 N N . SER A 1 184 ? 3.737 4.779 -18.432 1.00 52.28 184 SER A N 1
ATOM 1427 C CA . SER A 1 184 ? 2.416 4.616 -19.060 1.00 52.28 184 SER A CA 1
ATOM 1428 C C . SER A 1 184 ? 1.997 5.763 -19.987 1.00 52.28 184 SER A C 1
ATOM 1430 O O . SER A 1 184 ? 1.099 5.548 -20.796 1.00 52.28 184 SER A O 1
ATOM 1432 N N . ASP A 1 185 ? 2.650 6.935 -19.955 1.00 54.22 185 ASP A N 1
ATOM 1433 C CA . ASP A 1 185 ? 2.261 8.083 -20.791 1.00 54.22 185 ASP A CA 1
ATOM 1434 C C . ASP A 1 185 ? 3.454 9.008 -21.148 1.00 54.22 185 ASP A C 1
ATOM 1436 O O . ASP A 1 185 ? 4.099 9.554 -20.246 1.00 54.22 185 ASP A O 1
ATOM 1440 N N . PRO A 1 186 ? 3.727 9.261 -22.445 1.00 51.66 186 PRO A N 1
ATOM 1441 C CA . PRO A 1 186 ? 4.690 10.267 -22.904 1.00 51.66 186 PRO A CA 1
ATOM 1442 C C . PRO A 1 186 ? 4.401 11.711 -22.531 1.00 51.66 186 PRO A C 1
ATOM 1444 O O . PRO A 1 186 ? 5.339 12.498 -22.412 1.00 51.66 186 PRO A O 1
ATOM 1447 N N . ASN A 1 187 ? 3.138 12.058 -22.308 1.00 47.69 187 ASN A N 1
ATOM 1448 C CA . ASN A 1 187 ? 2.722 13.412 -21.955 1.00 47.69 187 ASN A CA 1
ATOM 1449 C C . ASN A 1 187 ? 2.662 13.644 -20.436 1.00 47.69 187 ASN A C 1
ATOM 1451 O O . ASN A 1 187 ? 2.588 14.792 -20.001 1.00 47.69 187 ASN A O 1
ATOM 1455 N N . GLN A 1 188 ? 2.745 12.581 -19.628 1.00 50.03 188 GLN A N 1
ATOM 1456 C CA . GLN A 1 188 ? 2.878 12.634 -18.166 1.00 50.03 188 GLN A CA 1
ATOM 1457 C C . GLN A 1 188 ? 4.211 12.031 -17.722 1.00 50.03 188 GLN A C 1
ATOM 1459 O O . GLN A 1 188 ? 4.273 11.251 -16.772 1.00 50.03 188 GLN A O 1
ATOM 1464 N N . SER A 1 189 ? 5.293 12.381 -18.422 1.00 43.88 189 SER A N 1
ATOM 1465 C CA . SER A 1 189 ? 6.641 11.981 -18.028 1.00 43.88 189 SER A CA 1
ATOM 1466 C C . SER A 1 189 ? 7.008 12.660 -16.704 1.00 43.88 189 SER A C 1
ATOM 1468 O O . SER A 1 189 ? 7.579 13.749 -16.662 1.00 43.88 189 SER A O 1
ATOM 1470 N N . GLY A 1 190 ? 6.609 12.043 -15.595 1.00 52.47 190 GLY A N 1
ATOM 1471 C CA . GLY A 1 190 ? 7.166 12.336 -14.290 1.00 52.47 190 GLY A CA 1
ATOM 1472 C C . GLY A 1 190 ? 8.565 11.714 -14.202 1.00 52.47 190 GLY A C 1
ATOM 1473 O O . GLY A 1 190 ? 8.755 10.592 -14.677 1.00 52.47 190 GLY A O 1
ATOM 1474 N N . PRO A 1 191 ? 9.545 12.368 -13.556 1.00 54.66 191 PRO A N 1
ATOM 1475 C CA . PRO A 1 191 ? 10.912 11.861 -13.368 1.00 54.66 191 PRO A CA 1
ATOM 1476 C C . PRO A 1 191 ? 11.003 10.640 -12.425 1.00 54.66 191 PRO A C 1
ATOM 1478 O O . PRO A 1 191 ? 12.028 10.417 -11.796 1.00 54.66 191 PRO A O 1
ATOM 1481 N N . GLN A 1 192 ? 9.929 9.862 -12.273 1.00 62.81 192 GLN A N 1
ATOM 1482 C CA . GLN A 1 192 ? 9.735 8.906 -11.179 1.00 62.81 192 GLN A CA 1
ATOM 1483 C C . GLN A 1 192 ? 9.678 7.441 -11.638 1.00 62.81 192 GLN A C 1
ATOM 1485 O O . GLN A 1 192 ? 9.654 6.547 -10.797 1.00 62.81 192 GLN A O 1
ATOM 1490 N N . THR A 1 193 ? 9.693 7.178 -12.951 1.00 78.94 193 THR A N 1
ATOM 1491 C CA . THR A 1 193 ? 9.599 5.807 -13.480 1.00 78.94 193 THR A CA 1
ATOM 1492 C C . THR A 1 193 ? 10.931 5.061 -13.427 1.00 78.94 193 THR A C 1
ATOM 1494 O O . THR A 1 193 ? 11.980 5.615 -13.750 1.00 78.94 193 THR A O 1
ATOM 1497 N N . TRP A 1 194 ? 10.912 3.792 -13.009 1.00 85.56 194 TRP A N 1
ATOM 1498 C CA . TRP A 1 194 ? 12.139 2.989 -12.884 1.00 85.56 194 TRP A CA 1
ATOM 1499 C C . TRP A 1 194 ? 12.688 2.498 -14.224 1.00 85.56 194 TRP A C 1
ATOM 1501 O O . TRP A 1 194 ? 13.901 2.329 -14.360 1.00 85.56 194 TRP A O 1
ATOM 1511 N N . TYR A 1 195 ? 11.798 2.259 -15.185 1.00 85.12 195 TYR A N 1
ATOM 1512 C CA . TYR A 1 195 ? 12.124 1.938 -16.569 1.00 85.12 195 TYR A CA 1
ATOM 1513 C C . TYR A 1 195 ? 11.779 3.142 -17.439 1.00 85.12 195 TYR A C 1
ATOM 1515 O O . TYR A 1 195 ? 10.615 3.542 -17.510 1.00 85.12 195 TYR A O 1
ATOM 1523 N N . LEU A 1 196 ? 12.798 3.711 -18.075 1.00 79.50 196 LEU A N 1
ATOM 1524 C CA . LEU A 1 196 ? 12.683 4.924 -18.868 1.00 79.50 196 LEU A CA 1
ATOM 1525 C C . LEU A 1 196 ? 12.216 4.602 -20.301 1.00 79.50 196 LEU A C 1
ATOM 1527 O O . LEU A 1 196 ? 12.406 3.479 -20.782 1.00 79.50 196 LEU A O 1
ATOM 1531 N N . PRO A 1 197 ? 11.600 5.567 -21.011 1.00 73.50 197 PRO A N 1
ATOM 1532 C CA . PRO A 1 197 ? 11.051 5.338 -22.355 1.00 73.50 197 PRO A CA 1
ATOM 1533 C C . PRO A 1 197 ? 12.094 4.968 -23.416 1.00 73.50 197 PRO A C 1
ATOM 1535 O O . PRO A 1 197 ? 11.764 4.321 -24.408 1.00 73.50 197 PRO A O 1
ATOM 1538 N N . ASP A 1 198 ? 13.343 5.382 -23.216 1.00 77.56 198 ASP A N 1
ATOM 1539 C CA . ASP A 1 198 ? 14.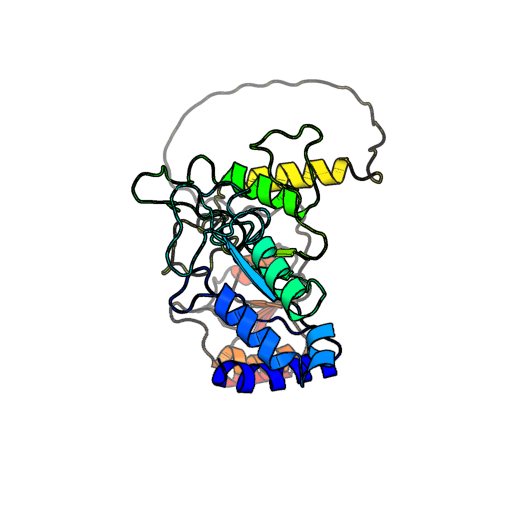489 5.083 -24.080 1.00 77.56 198 ASP A CA 1
ATOM 1540 C C . ASP A 1 198 ? 15.076 3.677 -23.851 1.00 77.56 198 ASP A C 1
ATOM 1542 O O . ASP A 1 198 ? 15.965 3.251 -24.588 1.00 77.56 198 ASP A O 1
ATOM 1546 N N . GLY A 1 199 ? 14.546 2.925 -22.880 1.00 79.62 199 GLY A N 1
ATOM 1547 C CA . GLY A 1 199 ? 15.027 1.598 -22.503 1.00 79.62 199 GLY A CA 1
ATOM 1548 C C . GLY A 1 199 ? 16.118 1.616 -21.433 1.00 79.62 199 GLY A C 1
ATOM 1549 O O . GLY A 1 199 ? 16.524 0.543 -20.975 1.00 79.62 199 GLY A O 1
ATOM 1550 N N . GLU A 1 200 ? 16.568 2.795 -20.996 1.00 83.69 200 GLU A N 1
ATOM 1551 C CA . GLU A 1 200 ? 17.416 2.913 -19.818 1.00 83.69 200 GLU A CA 1
ATOM 1552 C C . GLU A 1 200 ? 16.625 2.602 -18.538 1.00 83.69 200 GLU A C 1
ATOM 1554 O O . GLU A 1 200 ? 15.391 2.569 -18.497 1.00 83.69 200 GLU A O 1
ATOM 1559 N N . VAL A 1 201 ? 17.349 2.322 -17.456 1.00 88.12 201 VAL A N 1
ATOM 1560 C CA . VAL A 1 201 ? 16.750 1.996 -16.160 1.00 88.12 201 VAL A CA 1
ATOM 1561 C C . VAL A 1 201 ? 17.426 2.773 -15.048 1.00 88.12 201 VAL A C 1
ATOM 1563 O O . VAL A 1 201 ? 18.644 2.952 -15.044 1.00 88.12 201 VAL A O 1
ATOM 1566 N N . LEU A 1 202 ? 16.644 3.170 -14.047 1.00 87.50 202 LEU A N 1
ATOM 1567 C CA . LEU A 1 202 ? 17.193 3.750 -12.830 1.00 87.50 202 LEU A CA 1
ATOM 1568 C C . LEU A 1 202 ? 18.054 2.715 -12.073 1.00 87.50 202 LEU A C 1
ATOM 1570 O O . LEU A 1 202 ? 17.749 1.515 -12.103 1.00 87.50 202 LEU A O 1
ATOM 1574 N N . PRO A 1 203 ? 19.070 3.147 -11.294 1.00 89.75 203 PRO A N 1
ATOM 1575 C CA . PRO A 1 203 ? 19.961 2.237 -10.561 1.00 89.75 203 PRO A CA 1
ATOM 1576 C C . PRO A 1 203 ? 19.241 1.238 -9.639 1.00 89.75 203 PRO A C 1
ATOM 1578 O O . PRO A 1 203 ? 19.745 0.142 -9.384 1.00 89.75 203 PRO A O 1
ATOM 1581 N N . VAL A 1 204 ? 18.043 1.589 -9.157 1.00 89.94 204 VAL A N 1
ATOM 1582 C CA . VAL A 1 204 ? 17.187 0.720 -8.332 1.00 89.94 204 VAL A CA 1
ATOM 1583 C C . VAL A 1 204 ? 16.877 -0.617 -9.015 1.00 89.94 204 VAL A C 1
ATOM 1585 O O . VAL A 1 204 ? 16.898 -1.654 -8.353 1.00 89.94 204 VAL A O 1
ATOM 1588 N N . VAL A 1 205 ? 16.679 -0.625 -10.338 1.00 90.81 205 VAL A N 1
ATOM 1589 C CA . VAL A 1 205 ? 16.334 -1.832 -11.102 1.00 90.81 205 VAL A CA 1
ATOM 1590 C C . VAL A 1 205 ? 17.465 -2.851 -11.039 1.00 90.81 205 VAL A C 1
ATOM 1592 O O . VAL A 1 205 ? 17.237 -4.023 -10.733 1.00 90.81 205 VAL A O 1
ATOM 1595 N N . GLN A 1 206 ? 18.699 -2.411 -11.297 1.00 90.94 206 GLN A N 1
ATOM 1596 C CA . GLN A 1 206 ? 19.869 -3.289 -11.258 1.00 90.94 206 GLN A CA 1
ATOM 1597 C C . GLN A 1 206 ? 20.116 -3.810 -9.839 1.00 90.94 206 GLN A C 1
ATOM 1599 O O . GLN A 1 206 ? 20.334 -5.008 -9.658 1.00 90.94 206 GLN A O 1
ATOM 1604 N N . LYS A 1 207 ? 20.008 -2.949 -8.817 1.00 92.69 207 LYS A N 1
ATOM 1605 C CA . LYS A 1 207 ? 20.211 -3.367 -7.422 1.00 92.69 207 LYS A CA 1
ATOM 1606 C C . LYS A 1 207 ? 19.170 -4.380 -6.947 1.00 92.69 207 LYS A C 1
ATOM 1608 O O . LYS A 1 207 ? 19.544 -5.350 -6.291 1.00 92.69 207 LYS A O 1
ATOM 1613 N N . LEU A 1 208 ? 17.896 -4.204 -7.301 1.00 91.81 208 LEU A N 1
ATOM 1614 C CA . LEU A 1 208 ? 16.848 -5.171 -6.963 1.00 91.81 208 LEU A CA 1
ATOM 1615 C C . LEU A 1 208 ? 17.046 -6.507 -7.684 1.00 91.81 208 LEU A C 1
ATOM 1617 O O . LEU A 1 208 ? 16.879 -7.549 -7.057 1.00 91.81 208 LEU A O 1
ATOM 1621 N N . LYS A 1 209 ? 17.468 -6.503 -8.959 1.00 92.06 209 LYS A N 1
ATOM 1622 C CA . LYS A 1 209 ? 17.809 -7.738 -9.691 1.00 92.06 209 LYS A CA 1
ATOM 1623 C C . LYS A 1 209 ? 18.972 -8.488 -9.038 1.00 92.06 209 LYS A C 1
ATOM 1625 O O . LYS A 1 209 ? 18.881 -9.703 -8.863 1.00 92.06 209 LYS A O 1
ATOM 1630 N N . ILE A 1 210 ? 20.037 -7.778 -8.652 1.00 92.19 210 ILE A N 1
ATOM 1631 C CA . ILE A 1 210 ? 21.189 -8.364 -7.947 1.00 92.19 210 ILE A CA 1
ATOM 1632 C C . ILE A 1 210 ? 20.742 -8.967 -6.613 1.00 92.19 210 ILE A C 1
ATOM 1634 O O . ILE A 1 210 ? 21.023 -10.135 -6.345 1.00 92.19 210 ILE A O 1
ATOM 1638 N N . TRP A 1 211 ? 20.005 -8.204 -5.800 1.00 92.56 211 TRP A N 1
ATOM 1639 C CA . TRP A 1 211 ? 19.495 -8.682 -4.514 1.00 92.56 211 TRP A CA 1
ATOM 1640 C C . TRP A 1 211 ? 18.602 -9.920 -4.677 1.00 92.56 211 TRP A C 1
ATOM 1642 O O . TRP A 1 211 ? 18.853 -10.942 -4.040 1.00 92.56 211 TRP A O 1
ATOM 1652 N N . HIS A 1 212 ? 17.623 -9.873 -5.580 1.00 89.94 212 HIS A N 1
ATOM 1653 C CA . HIS A 1 212 ? 16.725 -10.995 -5.843 1.00 89.94 212 HIS A CA 1
ATOM 1654 C C . HIS A 1 212 ? 17.484 -12.255 -6.287 1.00 89.94 212 HIS A C 1
ATOM 1656 O O . HIS A 1 212 ? 17.228 -13.340 -5.771 1.00 89.94 212 HIS A O 1
ATOM 1662 N N . SER A 1 213 ? 18.468 -12.111 -7.181 1.00 89.75 213 SER A N 1
ATOM 1663 C CA . SER A 1 213 ? 19.300 -13.236 -7.633 1.00 89.75 213 SER A CA 1
ATOM 1664 C C . SER A 1 213 ? 20.107 -13.835 -6.479 1.00 89.75 213 SER A C 1
ATOM 1666 O O . SER A 1 213 ? 20.156 -15.051 -6.319 1.00 89.75 213 SER A O 1
ATOM 1668 N N . SER A 1 214 ? 20.688 -12.990 -5.618 1.00 86.06 214 SER A N 1
ATOM 1669 C CA . SER A 1 214 ? 21.430 -13.457 -4.439 1.00 86.06 214 SER A CA 1
ATOM 1670 C C . SER A 1 214 ? 20.547 -14.202 -3.434 1.00 86.06 214 SER A C 1
ATOM 1672 O O . SER A 1 214 ? 21.014 -15.125 -2.774 1.00 86.06 214 SER A O 1
ATOM 1674 N N . ARG A 1 215 ? 19.262 -13.841 -3.355 1.00 81.25 215 ARG A N 1
ATOM 1675 C CA . ARG A 1 215 ? 18.273 -14.497 -2.497 1.00 81.25 215 ARG A CA 1
ATOM 1676 C C . ARG A 1 215 ? 17.819 -15.855 -3.038 1.00 81.25 215 ARG A C 1
ATOM 1678 O O . ARG A 1 215 ? 17.533 -16.753 -2.256 1.00 81.25 215 ARG A O 1
ATOM 1685 N N . GLN A 1 216 ? 17.747 -16.021 -4.359 1.00 70.50 216 GLN A N 1
ATOM 1686 C CA . GLN A 1 216 ? 17.450 -17.324 -4.966 1.00 70.50 216 GLN A CA 1
ATOM 1687 C C . GLN A 1 216 ? 18.574 -18.332 -4.698 1.00 70.50 216 GLN A C 1
ATOM 1689 O O . GLN A 1 216 ? 18.293 -19.471 -4.349 1.00 70.50 216 GLN A O 1
ATOM 1694 N N . LEU A 1 217 ? 19.831 -17.883 -4.746 1.00 58.06 217 LEU A N 1
ATOM 1695 C CA . LEU A 1 217 ? 21.005 -18.717 -4.460 1.00 58.06 217 LEU A CA 1
ATOM 1696 C C . LEU A 1 217 ? 21.118 -19.164 -2.989 1.00 58.06 217 LEU A C 1
ATOM 1698 O O . LEU A 1 217 ? 21.826 -20.122 -2.699 1.00 58.06 217 LEU A O 1
ATOM 1702 N N . THR A 1 218 ? 20.461 -18.478 -2.049 1.00 53.53 218 THR A N 1
ATOM 1703 C CA . THR A 1 218 ? 20.479 -18.826 -0.615 1.00 53.53 218 THR A CA 1
ATOM 1704 C C . THR A 1 218 ? 19.278 -19.661 -0.167 1.00 53.53 218 THR A C 1
ATOM 1706 O O . THR A 1 218 ? 19.261 -20.146 0.965 1.00 53.53 218 THR A O 1
ATOM 1709 N N . GLN A 1 219 ? 18.289 -19.874 -1.040 1.00 45.53 219 GLN A N 1
ATOM 1710 C CA . GLN A 1 219 ? 17.236 -20.865 -0.821 1.00 45.53 219 GLN A CA 1
ATOM 1711 C C . GLN A 1 219 ? 17.837 -22.272 -1.030 1.00 45.53 219 GLN A C 1
ATOM 1713 O O . GLN A 1 219 ? 18.567 -22.479 -1.998 1.00 45.53 219 GLN A O 1
ATOM 1718 N N . PRO A 1 220 ? 17.548 -23.266 -0.167 1.00 38.44 220 PRO A N 1
ATOM 1719 C CA . PRO A 1 220 ? 18.261 -24.552 -0.116 1.00 38.44 220 PRO A CA 1
ATOM 1720 C C . PRO A 1 220 ? 18.049 -25.495 -1.321 1.00 38.44 220 PRO A C 1
ATOM 1722 O O . PRO A 1 220 ? 18.352 -26.683 -1.220 1.00 38.44 220 PRO A O 1
ATOM 1725 N N . HIS A 1 221 ? 17.549 -25.003 -2.458 1.00 42.94 221 HIS A N 1
ATOM 1726 C CA . HIS A 1 221 ? 17.341 -25.806 -3.662 1.00 42.94 221 HIS A CA 1
ATOM 1727 C C . HIS A 1 221 ? 18.430 -25.697 -4.732 1.00 42.94 221 HIS A C 1
ATOM 1729 O O . HIS A 1 221 ? 18.492 -26.594 -5.567 1.00 42.94 221 HIS A O 1
ATOM 1735 N N . ASP A 1 222 ? 19.338 -24.723 -4.660 1.00 39.56 222 ASP A N 1
ATOM 1736 C CA . ASP A 1 222 ? 20.360 -24.538 -5.692 1.00 39.56 222 ASP A CA 1
ATOM 1737 C C . ASP A 1 222 ? 21.776 -24.601 -5.104 1.00 39.56 222 ASP A C 1
ATOM 1739 O O . ASP A 1 222 ? 22.427 -23.588 -4.863 1.00 39.56 222 ASP A O 1
ATOM 1743 N N . ILE A 1 223 ? 22.282 -25.822 -4.904 1.00 32.34 223 ILE A N 1
ATOM 1744 C CA . ILE A 1 223 ? 23.728 -26.082 -4.934 1.00 32.34 223 ILE A CA 1
ATOM 1745 C C . ILE A 1 223 ? 24.045 -26.551 -6.360 1.00 32.34 223 ILE A C 1
ATOM 1747 O O . ILE A 1 223 ? 23.734 -27.697 -6.697 1.00 32.34 223 ILE A O 1
ATOM 1751 N N . PRO A 1 224 ? 24.653 -25.721 -7.227 1.00 33.16 224 PRO A N 1
ATOM 1752 C CA . PRO A 1 224 ? 25.179 -26.204 -8.491 1.00 33.16 224 PRO A CA 1
ATOM 1753 C C . PRO A 1 224 ? 26.353 -27.143 -8.207 1.00 33.16 224 PRO A C 1
ATOM 1755 O O . PRO A 1 224 ? 27.332 -26.758 -7.569 1.00 33.16 224 PRO A O 1
ATOM 1758 N N . LEU A 1 225 ? 26.243 -28.384 -8.682 1.00 31.67 225 LEU A N 1
ATOM 1759 C CA . LEU A 1 225 ? 27.352 -29.330 -8.743 1.00 31.67 225 LEU A CA 1
ATOM 1760 C C . LEU A 1 225 ? 28.523 -28.676 -9.489 1.00 31.67 225 LEU A C 1
ATOM 1762 O O . LEU A 1 225 ? 28.379 -28.276 -10.646 1.00 31.67 225 LEU A O 1
ATOM 1766 N N . GLU A 1 226 ? 29.670 -28.567 -8.818 1.00 27.06 226 GLU A N 1
ATOM 1767 C CA . GLU A 1 226 ? 30.925 -28.116 -9.414 1.00 27.06 226 GLU A CA 1
ATOM 1768 C C . GLU A 1 226 ? 31.260 -28.974 -10.639 1.00 27.06 226 GLU A C 1
ATOM 1770 O O . GLU A 1 226 ? 31.542 -30.168 -10.529 1.00 27.06 226 GLU A O 1
ATOM 1775 N N . VAL A 1 227 ? 31.273 -28.346 -11.814 1.00 30.42 227 VAL A N 1
ATOM 1776 C CA . VAL A 1 227 ? 31.970 -28.880 -12.982 1.00 30.42 227 VAL A CA 1
ATOM 1777 C C . VAL A 1 227 ? 33.249 -28.079 -13.139 1.00 30.42 227 VAL A C 1
ATOM 1779 O O . VAL A 1 227 ? 33.284 -26.986 -13.701 1.00 30.42 227 VAL A O 1
ATOM 1782 N N . THR A 1 228 ? 34.318 -28.655 -12.608 1.00 25.45 228 THR A N 1
ATOM 1783 C CA . THR A 1 228 ? 35.685 -28.400 -13.037 1.00 25.45 228 THR A CA 1
ATOM 1784 C C . THR A 1 228 ? 35.784 -28.614 -14.545 1.00 25.45 228 THR A C 1
ATOM 1786 O O . THR A 1 228 ? 35.454 -29.689 -15.038 1.00 25.45 228 THR A O 1
ATOM 1789 N N . ASN A 1 229 ? 36.262 -27.609 -15.283 1.00 27.94 229 ASN A N 1
ATOM 1790 C CA . ASN A 1 229 ? 37.267 -27.832 -16.321 1.00 27.94 229 ASN A CA 1
ATOM 1791 C C . ASN A 1 229 ? 37.932 -26.529 -16.784 1.00 27.94 229 ASN A C 1
ATOM 1793 O O . ASN A 1 229 ? 37.319 -25.588 -17.279 1.00 27.94 229 ASN A O 1
ATOM 1797 N N . SER A 1 230 ? 39.244 -26.562 -16.611 1.00 27.02 230 SER A N 1
ATOM 1798 C CA . SER A 1 230 ? 40.318 -25.766 -17.187 1.00 27.02 230 SER A CA 1
ATOM 1799 C C . SER A 1 230 ? 40.335 -25.724 -18.721 1.00 27.02 230 SER A C 1
ATOM 1801 O O . SER A 1 230 ? 40.183 -26.772 -19.348 1.00 27.02 230 SER A O 1
ATOM 1803 N N . ASN A 1 231 ? 40.629 -24.545 -19.293 1.00 28.69 231 ASN A N 1
ATOM 1804 C CA . ASN A 1 231 ? 41.682 -24.250 -20.299 1.00 28.69 231 ASN A CA 1
ATOM 1805 C C . ASN A 1 231 ? 41.303 -23.005 -21.133 1.00 28.69 231 ASN A C 1
ATOM 1807 O O . ASN A 1 231 ? 40.266 -22.972 -21.779 1.00 28.69 231 ASN A O 1
ATOM 1811 N N . GLN A 1 232 ? 42.017 -21.890 -20.941 1.00 27.52 232 GLN A N 1
ATOM 1812 C CA . GLN A 1 232 ? 43.143 -21.387 -21.759 1.00 27.52 232 GLN A CA 1
ATOM 1813 C C . GLN A 1 232 ? 42.734 -20.435 -22.903 1.00 27.52 232 GLN A C 1
ATOM 1815 O O . GLN A 1 232 ? 42.282 -20.845 -23.963 1.00 27.52 232 GLN A O 1
ATOM 1820 N N . SER A 1 233 ? 42.958 -19.143 -22.627 1.00 25.75 233 SER A N 1
ATOM 1821 C CA . SER A 1 233 ? 43.674 -18.143 -23.443 1.00 25.75 233 SER A CA 1
ATOM 1822 C C . SER A 1 233 ? 43.663 -18.255 -24.972 1.00 25.75 233 SER A C 1
ATOM 1824 O O . SER A 1 233 ? 44.318 -19.143 -25.507 1.00 25.75 233 SER A O 1
ATOM 1826 N N . VAL A 1 234 ? 43.160 -17.207 -25.641 1.00 27.12 234 VAL A N 1
ATOM 1827 C CA . VAL A 1 234 ? 43.854 -16.546 -26.767 1.00 27.12 234 VAL A CA 1
ATOM 1828 C C . VAL A 1 234 ? 43.520 -15.047 -26.748 1.00 27.12 234 VAL A C 1
ATOM 1830 O O . VAL A 1 234 ? 42.368 -14.650 -26.904 1.00 27.12 234 VAL A O 1
ATOM 1833 N N . GLU A 1 235 ? 44.549 -14.225 -26.550 1.00 23.94 235 GLU A N 1
ATOM 1834 C CA . GLU A 1 235 ? 44.563 -12.789 -26.835 1.00 23.94 235 GLU A CA 1
ATOM 1835 C C . GLU A 1 235 ? 44.616 -12.548 -28.348 1.00 23.94 235 GLU A C 1
ATOM 1837 O O . GLU A 1 235 ? 45.322 -13.262 -29.059 1.00 23.94 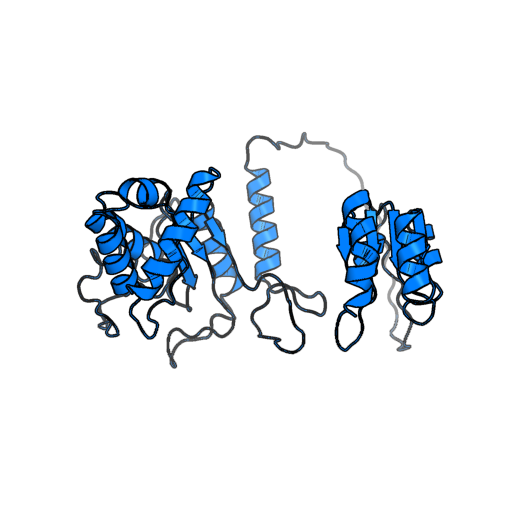235 GLU A O 1
ATOM 1842 N N . SER A 1 236 ? 43.976 -11.483 -28.837 1.00 28.02 236 SER A N 1
ATOM 1843 C CA . SER A 1 236 ? 44.432 -10.757 -30.031 1.00 28.02 236 SER A CA 1
ATOM 1844 C C . SER A 1 236 ? 43.856 -9.341 -30.059 1.00 28.02 236 SER A C 1
ATOM 1846 O O . SER A 1 236 ? 42.653 -9.135 -30.190 1.00 28.02 236 SER A O 1
ATOM 1848 N N . ASN A 1 237 ? 44.763 -8.373 -29.941 1.00 25.66 237 ASN A N 1
ATOM 1849 C CA . ASN A 1 237 ? 44.561 -6.944 -30.158 1.00 25.66 237 ASN A CA 1
ATOM 1850 C C . ASN A 1 237 ? 44.263 -6.622 -31.631 1.00 25.66 237 ASN A C 1
ATOM 1852 O O . ASN A 1 237 ? 44.888 -7.187 -32.527 1.00 25.66 237 ASN A O 1
ATOM 1856 N N . SER A 1 238 ? 43.449 -5.594 -31.887 1.00 28.66 238 SER A N 1
ATOM 1857 C CA . SER A 1 238 ? 43.704 -4.634 -32.978 1.00 28.66 238 SER A CA 1
ATOM 1858 C C . SER A 1 238 ? 42.914 -3.335 -32.775 1.00 28.66 238 SER A C 1
ATOM 1860 O O . SER A 1 238 ? 41.689 -3.325 -32.729 1.00 28.66 238 SER A O 1
ATOM 1862 N N . ASN A 1 239 ? 43.649 -2.226 -32.680 1.00 25.97 239 ASN A N 1
ATOM 1863 C CA . ASN A 1 239 ? 43.160 -0.858 -32.861 1.00 25.97 239 ASN A CA 1
ATOM 1864 C C . ASN A 1 239 ? 42.870 -0.607 -34.353 1.00 25.97 239 ASN A C 1
ATOM 1866 O O . ASN A 1 239 ? 43.688 -1.030 -35.165 1.00 25.97 239 ASN A O 1
ATOM 1870 N N . HIS A 1 240 ? 41.821 0.147 -34.715 1.00 29.00 240 HIS A N 1
ATOM 1871 C CA . HIS A 1 240 ? 41.934 1.518 -35.263 1.00 29.00 240 HIS A CA 1
ATOM 1872 C C . HIS A 1 240 ? 40.579 2.115 -35.723 1.00 29.00 240 HIS A C 1
ATOM 1874 O O . HIS A 1 240 ? 39.817 1.485 -36.445 1.00 29.00 240 HIS A O 1
ATOM 1880 N N . ASN A 1 241 ? 40.417 3.397 -35.379 1.00 26.64 241 ASN A N 1
ATOM 1881 C CA . ASN A 1 241 ? 39.758 4.511 -36.075 1.00 26.64 241 ASN A CA 1
ATOM 1882 C C . ASN A 1 241 ? 38.232 4.659 -36.225 1.00 26.64 241 ASN A C 1
ATOM 1884 O O . ASN A 1 241 ? 37.524 3.909 -36.885 1.00 26.64 241 ASN A O 1
ATOM 1888 N N . GLN A 1 242 ? 37.816 5.821 -35.709 1.00 30.86 242 GLN A N 1
ATOM 1889 C CA . GLN A 1 242 ? 36.622 6.601 -36.006 1.00 30.86 242 GLN A CA 1
ATOM 1890 C C . GLN A 1 242 ? 36.425 6.851 -37.507 1.00 30.86 242 GLN A C 1
ATOM 1892 O O . GLN A 1 242 ? 37.332 7.319 -38.197 1.00 30.86 242 GLN A O 1
ATOM 1897 N N . THR A 1 243 ? 35.186 6.713 -37.973 1.00 24.16 243 THR A N 1
ATOM 1898 C CA . THR A 1 243 ? 34.587 7.643 -38.942 1.00 24.16 243 THR A CA 1
ATOM 1899 C C . THR A 1 243 ? 33.063 7.585 -38.824 1.00 24.16 243 THR A C 1
ATOM 1901 O O . THR A 1 243 ? 32.472 6.512 -38.754 1.00 24.16 243 THR A O 1
ATOM 1904 N N . LYS A 1 244 ? 32.450 8.769 -38.725 1.00 37.31 244 LYS A N 1
ATOM 1905 C CA . LYS A 1 244 ? 31.004 9.017 -38.749 1.00 37.31 244 LYS A CA 1
ATOM 1906 C C . LYS A 1 244 ? 30.419 8.553 -40.081 1.00 37.31 244 LYS A C 1
ATOM 1908 O O . LYS A 1 244 ? 30.864 9.061 -41.097 1.00 37.31 244 LYS A O 1
ATOM 1913 N N . ASP A 1 245 ? 29.387 7.717 -40.032 1.00 25.77 245 ASP A N 1
ATOM 1914 C CA . ASP A 1 245 ? 28.318 7.643 -41.032 1.00 25.77 245 ASP A CA 1
ATOM 1915 C C . ASP A 1 245 ? 27.093 6.977 -40.391 1.00 25.77 245 ASP A C 1
ATOM 1917 O O . ASP A 1 245 ? 27.198 5.922 -39.767 1.00 25.77 245 ASP A O 1
ATOM 1921 N N . LEU A 1 246 ? 25.935 7.631 -40.510 1.00 32.34 246 LEU A N 1
ATOM 1922 C CA . LEU A 1 246 ? 24.636 7.156 -40.029 1.00 32.34 246 LEU A CA 1
ATOM 1923 C C . LEU A 1 246 ? 24.295 5.832 -40.728 1.00 32.34 246 LEU A C 1
ATOM 1925 O O . LEU A 1 246 ? 23.999 5.826 -41.925 1.00 32.34 246 LEU A O 1
ATOM 1929 N N . LYS A 1 247 ? 24.345 4.714 -39.996 1.00 26.19 247 LYS A N 1
ATOM 1930 C CA . LYS A 1 247 ? 23.935 3.396 -40.489 1.00 26.19 247 LYS A CA 1
ATOM 1931 C C . LYS A 1 247 ? 22.820 2.800 -39.641 1.00 26.19 247 LYS A C 1
ATOM 1933 O O . LYS A 1 247 ? 22.744 2.976 -38.434 1.00 26.19 247 LYS A O 1
ATOM 1938 N N . LEU A 1 248 ? 21.940 2.147 -40.387 1.00 34.62 248 LEU A N 1
ATOM 1939 C CA . LEU A 1 248 ? 20.751 1.407 -40.014 1.00 34.62 248 LEU A CA 1
ATOM 1940 C C . LEU A 1 248 ? 21.157 0.195 -39.155 1.00 34.62 248 LEU A C 1
ATOM 1942 O O . LEU A 1 248 ? 21.538 -0.838 -39.709 1.00 34.62 248 LEU A O 1
ATOM 1946 N N . ASP A 1 249 ? 21.129 0.330 -37.829 1.00 33.31 249 ASP A N 1
ATOM 1947 C CA . ASP A 1 249 ? 21.427 -0.795 -36.943 1.00 33.31 249 ASP A CA 1
ATOM 1948 C C . ASP A 1 249 ? 20.240 -1.760 -36.871 1.00 33.31 249 ASP A C 1
ATOM 1950 O O . ASP A 1 249 ? 19.072 -1.393 -36.731 1.00 33.31 249 ASP A O 1
ATOM 1954 N N . GLN A 1 250 ? 20.601 -3.018 -37.084 1.00 40.75 250 GLN A N 1
ATOM 1955 C CA . GLN A 1 250 ? 19.768 -4.195 -37.237 1.00 40.75 250 GLN A CA 1
ATOM 1956 C C . GLN A 1 250 ? 18.980 -4.464 -35.954 1.00 40.75 250 GLN A C 1
ATOM 1958 O O . GLN A 1 250 ? 19.512 -4.348 -34.855 1.00 40.75 250 GLN A O 1
ATOM 1963 N N . PHE A 1 251 ? 17.716 -4.865 -36.096 1.00 38.69 251 PHE A N 1
ATOM 1964 C CA . PHE A 1 251 ? 16.946 -5.415 -34.987 1.00 38.69 251 PHE A CA 1
ATOM 1965 C C . PHE A 1 251 ? 17.719 -6.594 -34.380 1.00 38.69 251 PHE A C 1
ATOM 1967 O O . PHE A 1 251 ? 17.922 -7.606 -35.053 1.00 38.69 251 PHE A O 1
ATOM 1974 N N . ASP A 1 252 ? 18.151 -6.463 -33.125 1.00 39.62 252 ASP A N 1
ATOM 1975 C CA . ASP A 1 252 ? 18.737 -7.555 -32.349 1.00 39.62 252 ASP A CA 1
ATOM 1976 C C . ASP A 1 252 ? 17.689 -8.662 -32.184 1.00 39.62 252 ASP A C 1
ATOM 1978 O O . ASP A 1 252 ? 16.812 -8.598 -31.320 1.00 39.62 252 ASP A O 1
ATOM 1982 N N . ILE A 1 253 ? 17.748 -9.681 -33.045 1.00 40.53 253 ILE A N 1
ATOM 1983 C CA . ILE A 1 253 ? 16.940 -10.893 -32.907 1.00 40.53 253 ILE A CA 1
ATOM 1984 C C . ILE A 1 253 ? 17.644 -11.785 -31.873 1.00 40.53 253 ILE A C 1
ATOM 1986 O O . ILE A 1 253 ? 18.742 -12.278 -32.152 1.00 40.53 253 ILE A O 1
ATOM 1990 N N . PRO A 1 254 ? 17.044 -12.049 -30.697 1.00 38.66 254 PRO A N 1
ATOM 1991 C CA . PRO A 1 254 ? 17.655 -12.909 -29.696 1.00 38.66 254 PRO A CA 1
ATOM 1992 C C . PRO A 1 254 ? 17.829 -14.326 -30.245 1.00 38.66 254 PRO A C 1
ATOM 1994 O O . PRO A 1 254 ? 16.883 -14.964 -30.718 1.00 38.66 254 PRO A O 1
ATOM 1997 N N . VAL A 1 255 ? 19.058 -14.830 -30.160 1.00 44.69 255 VAL A N 1
ATOM 1998 C CA . VAL A 1 255 ? 19.423 -16.210 -30.482 1.00 44.69 255 VAL A CA 1
ATOM 1999 C C . VAL A 1 255 ? 18.652 -17.135 -29.528 1.00 44.69 255 VAL A C 1
ATOM 2001 O O . VAL A 1 255 ? 18.984 -17.246 -28.353 1.00 44.69 255 VAL A O 1
ATOM 2004 N N . ARG A 1 256 ? 17.610 -17.781 -30.075 1.00 48.41 256 ARG A N 1
ATOM 2005 C CA . ARG A 1 256 ? 16.510 -18.533 -29.427 1.00 48.41 256 ARG A CA 1
ATOM 2006 C C . ARG A 1 256 ? 15.388 -17.655 -28.868 1.00 48.41 256 ARG A C 1
ATOM 2008 O O . ARG A 1 256 ? 15.264 -17.451 -27.664 1.00 48.41 256 ARG A O 1
ATOM 2015 N N . VAL A 1 257 ? 14.494 -17.234 -29.762 1.00 56.28 257 VAL A N 1
ATOM 2016 C CA . VAL A 1 257 ? 13.202 -16.646 -29.394 1.00 56.28 257 VAL A CA 1
ATOM 2017 C C . VAL A 1 257 ? 12.332 -17.736 -28.762 1.00 56.28 257 VAL A C 1
ATOM 2019 O O . VAL A 1 257 ? 11.647 -18.486 -29.455 1.00 56.28 257 VAL A O 1
ATOM 2022 N N . THR A 1 258 ? 12.358 -17.859 -27.435 1.00 73.81 258 THR A N 1
ATOM 2023 C CA . THR A 1 258 ? 11.236 -18.484 -26.726 1.00 73.81 258 THR A CA 1
ATOM 2024 C C . THR A 1 258 ? 9.994 -17.666 -27.059 1.00 73.81 258 THR A C 1
ATOM 2026 O O . THR A 1 258 ? 10.049 -16.439 -26.964 1.00 73.81 258 THR A O 1
ATOM 2029 N N . LYS A 1 259 ? 8.903 -18.314 -27.472 1.00 85.94 259 LYS A N 1
ATOM 2030 C CA . LYS A 1 259 ? 7.641 -17.656 -27.826 1.00 85.94 259 LYS A CA 1
ATOM 2031 C C . LYS A 1 259 ? 6.645 -17.780 -26.660 1.00 85.94 259 LYS A C 1
ATOM 2033 O O . LYS A 1 259 ? 5.808 -18.676 -26.677 1.00 85.94 259 LYS A O 1
ATOM 2038 N N . PRO A 1 260 ? 6.752 -16.964 -25.591 1.00 90.50 260 PRO A N 1
ATOM 2039 C CA . PRO A 1 260 ? 5.891 -17.100 -24.414 1.00 90.50 260 PRO A CA 1
ATOM 2040 C C . PRO A 1 260 ? 4.418 -16.786 -24.708 1.00 90.50 260 PRO A C 1
ATOM 2042 O O . PRO A 1 260 ? 3.542 -17.206 -23.954 1.00 90.50 260 PRO A O 1
ATOM 2045 N N . ILE A 1 261 ? 4.131 -16.051 -25.787 1.00 93.00 261 ILE A N 1
ATOM 2046 C CA . ILE A 1 261 ? 2.768 -15.703 -26.181 1.00 93.00 261 ILE A CA 1
ATOM 2047 C C . ILE A 1 261 ? 2.265 -16.750 -27.179 1.00 93.00 261 ILE A C 1
ATOM 2049 O O . ILE A 1 261 ? 2.811 -16.907 -28.265 1.00 93.00 261 ILE A O 1
ATOM 2053 N N . LYS A 1 262 ? 1.186 -17.465 -26.852 1.00 92.06 262 LYS A N 1
ATOM 2054 C CA . LYS A 1 262 ? 0.628 -18.472 -27.775 1.00 92.06 262 LYS A CA 1
ATOM 2055 C C . LYS A 1 262 ? -0.034 -17.840 -28.996 1.00 92.06 262 LYS A C 1
ATOM 2057 O O . LYS A 1 262 ? 0.180 -18.267 -30.126 1.00 92.06 262 LYS A O 1
ATOM 2062 N N . HIS A 1 263 ? -0.851 -16.811 -28.782 1.00 95.19 263 HIS A N 1
ATOM 2063 C CA . HIS A 1 263 ? -1.567 -16.134 -29.859 1.00 95.19 263 HIS A CA 1
ATOM 2064 C C . HIS A 1 263 ? -1.731 -14.655 -29.535 1.00 95.19 263 HIS A C 1
ATOM 2066 O O . HIS A 1 263 ? -2.362 -14.310 -28.540 1.00 95.19 263 HIS A O 1
ATOM 2072 N N . TYR A 1 264 ? -1.163 -13.799 -30.381 1.00 96.19 264 TYR A N 1
ATOM 2073 C CA . TYR A 1 264 ? -1.245 -12.350 -30.265 1.00 96.19 264 TYR A CA 1
ATOM 2074 C C . TYR A 1 264 ? -2.162 -11.769 -31.345 1.00 96.19 264 TYR A C 1
ATOM 2076 O O . TYR A 1 264 ? -1.962 -12.013 -32.537 1.00 96.19 264 TYR A O 1
ATOM 2084 N N . LEU A 1 265 ? -3.179 -11.012 -30.937 1.00 94.38 265 LEU A N 1
ATOM 2085 C CA . LEU A 1 265 ? -4.028 -10.222 -31.824 1.00 94.38 265 LEU A CA 1
ATOM 2086 C C . LEU A 1 265 ? -3.469 -8.796 -31.870 1.00 94.38 265 LEU A C 1
ATOM 2088 O O . LEU A 1 265 ? -3.690 -8.017 -30.943 1.00 94.38 265 LEU A O 1
ATOM 2092 N N . LEU A 1 266 ? -2.733 -8.485 -32.938 1.00 92.50 266 LEU A N 1
ATOM 2093 C CA . LEU A 1 266 ? -2.136 -7.175 -33.167 1.00 92.50 266 LEU A CA 1
ATOM 2094 C C . LEU A 1 266 ? -3.184 -6.244 -33.786 1.00 92.50 266 LEU A C 1
ATOM 2096 O O . LEU A 1 266 ? -3.580 -6.427 -34.941 1.00 92.50 266 LEU A O 1
ATOM 2100 N N . LEU A 1 267 ? -3.622 -5.264 -32.997 1.00 90.44 267 LEU A N 1
ATOM 2101 C CA . LEU A 1 267 ? -4.574 -4.236 -33.402 1.00 90.44 267 LEU A CA 1
ATOM 2102 C C . LEU A 1 267 ? -3.871 -2.920 -33.773 1.00 90.44 267 LEU A C 1
ATOM 2104 O O . LEU A 1 267 ? -2.757 -2.657 -33.306 1.00 90.44 267 LEU A O 1
ATOM 2108 N N . PRO A 1 268 ? -4.497 -2.072 -34.607 1.00 82.56 268 PRO A N 1
ATOM 2109 C CA . PRO A 1 268 ? -3.944 -0.774 -34.979 1.00 82.56 268 PRO A CA 1
ATOM 2110 C C . PRO A 1 268 ? -3.932 0.199 -33.815 1.00 82.56 268 PRO A C 1
ATOM 2112 O O . PRO A 1 268 ? -4.923 0.324 -33.092 1.00 82.56 268 PRO A O 1
ATOM 2115 N N . GLN A 1 269 ? -2.851 0.962 -33.707 1.00 79.69 269 GLN A N 1
ATOM 2116 C CA . GLN A 1 269 ? -2.773 2.118 -32.827 1.00 79.69 269 GLN A CA 1
ATOM 2117 C C . GLN A 1 269 ? -2.442 3.352 -33.660 1.00 79.69 269 GLN A C 1
ATOM 2119 O O . GLN A 1 269 ? -1.456 3.367 -34.395 1.00 79.69 269 GLN A O 1
ATOM 2124 N N . TYR A 1 270 ? -3.290 4.373 -33.558 1.00 72.31 270 TYR A N 1
ATOM 2125 C CA . TYR A 1 270 ? -3.093 5.669 -34.199 1.00 72.31 270 TYR A CA 1
ATOM 2126 C C . TYR A 1 270 ? -2.639 6.702 -33.161 1.00 72.31 270 TYR A C 1
ATOM 2128 O O . TYR A 1 270 ? -2.777 6.485 -31.957 1.00 72.31 270 TYR A O 1
ATOM 2136 N N . GLU A 1 271 ? -2.148 7.857 -33.617 1.00 57.91 271 GLU A N 1
ATOM 2137 C CA . GLU A 1 271 ? -1.717 8.960 -32.736 1.00 57.91 271 GLU A CA 1
ATOM 2138 C C . GLU A 1 271 ? -2.834 9.466 -31.808 1.00 57.91 271 GLU A C 1
ATOM 2140 O O . GLU A 1 271 ? -2.574 9.905 -30.693 1.00 57.91 271 GLU A O 1
ATOM 2145 N N . TRP A 1 272 ? -4.090 9.363 -32.246 1.00 61.41 272 TRP A N 1
ATOM 2146 C CA . TRP A 1 272 ? -5.277 9.738 -31.472 1.00 61.41 272 TRP A CA 1
ATOM 2147 C C . TRP A 1 272 ? -5.850 8.583 -30.631 1.00 61.41 272 TRP A C 1
ATOM 2149 O O . TRP A 1 272 ? -6.912 8.727 -30.025 1.00 61.41 272 TRP A O 1
ATOM 2159 N N . GLY A 1 273 ? -5.159 7.441 -30.580 1.00 67.56 273 GLY A N 1
ATOM 2160 C CA . GLY A 1 273 ? -5.552 6.257 -29.825 1.00 67.56 273 GLY A CA 1
ATOM 2161 C C . GLY A 1 273 ? -6.069 5.112 -30.697 1.00 67.56 273 GLY A C 1
ATOM 2162 O O . GLY A 1 273 ? -5.754 4.989 -31.883 1.00 67.56 273 GLY A O 1
ATOM 2163 N N . VAL A 1 274 ? -6.836 4.218 -30.076 1.00 69.88 274 VAL A N 1
ATOM 2164 C CA . VAL A 1 274 ? -7.360 3.008 -30.718 1.00 69.88 274 VAL A CA 1
ATOM 2165 C C . VAL A 1 274 ? -8.746 3.299 -31.269 1.00 69.88 274 VAL A C 1
ATOM 2167 O O . VAL A 1 274 ? -9.642 3.708 -30.530 1.00 69.88 274 VAL A O 1
ATOM 2170 N N . ALA A 1 275 ? -8.949 3.057 -32.562 1.00 72.62 275 ALA A N 1
ATOM 2171 C CA . ALA A 1 275 ? -10.269 3.214 -33.150 1.00 72.62 275 ALA A CA 1
ATOM 2172 C C . ALA A 1 275 ? -11.229 2.163 -32.568 1.00 72.62 275 ALA A C 1
ATOM 2174 O O . ALA A 1 275 ? -11.003 0.961 -32.718 1.00 72.62 275 ALA A O 1
ATOM 2175 N N . THR A 1 276 ? -12.314 2.617 -31.935 1.00 71.75 276 THR A N 1
ATOM 2176 C CA . THR A 1 276 ? -13.285 1.770 -31.216 1.00 71.75 276 THR A CA 1
ATOM 2177 C C . THR A 1 276 ? -13.829 0.631 -32.077 1.00 71.75 276 THR A C 1
ATOM 2179 O O . THR A 1 276 ? -14.016 -0.483 -31.596 1.00 71.75 276 THR A O 1
ATOM 2182 N N . TRP A 1 277 ? -13.986 0.872 -33.378 1.00 73.06 277 TRP A N 1
ATOM 2183 C CA . TRP A 1 277 ? -14.514 -0.117 -34.310 1.00 73.06 277 TRP A CA 1
ATOM 2184 C C . TRP A 1 277 ? -13.626 -1.366 -34.461 1.00 73.06 277 TRP A C 1
ATOM 2186 O O . TRP A 1 277 ? -14.162 -2.449 -34.681 1.00 73.06 277 TRP A O 1
ATOM 2196 N N . TYR A 1 278 ? -12.294 -1.273 -34.311 1.00 78.44 278 TYR A N 1
ATOM 2197 C CA . TYR A 1 278 ? -11.425 -2.461 -34.340 1.00 78.44 278 TYR A CA 1
ATOM 2198 C C . TYR A 1 278 ? -11.664 -3.358 -33.124 1.00 78.44 278 TYR A C 1
ATOM 2200 O O . TYR A 1 278 ? -11.605 -4.582 -33.245 1.00 78.44 278 TYR A O 1
ATOM 2208 N N . LEU A 1 279 ? -11.948 -2.760 -31.963 1.00 79.12 279 LEU A N 1
ATOM 2209 C CA . LEU A 1 279 ? -12.250 -3.488 -30.731 1.00 79.12 279 LEU A CA 1
ATOM 2210 C C . LEU A 1 279 ? -13.613 -4.180 -30.833 1.00 79.12 279 LEU A C 1
ATOM 2212 O O . LEU A 1 279 ? -13.719 -5.366 -30.530 1.00 79.12 279 LEU A O 1
ATOM 2216 N N . GLU A 1 280 ? -14.624 -3.467 -31.332 1.00 79.94 280 GLU A N 1
ATOM 2217 C CA . GLU A 1 280 ? -15.968 -4.008 -31.559 1.00 79.94 280 GLU A CA 1
ATOM 2218 C C . GLU A 1 280 ? -15.955 -5.145 -32.592 1.00 79.94 280 GLU A C 1
ATOM 2220 O O . GLU A 1 280 ? -16.470 -6.231 -32.326 1.00 79.94 280 GLU A O 1
ATOM 2225 N N . ALA A 1 281 ? -15.289 -4.954 -33.737 1.00 76.12 281 ALA A N 1
ATOM 2226 C CA . ALA A 1 281 ? -15.173 -5.981 -34.776 1.00 76.12 281 ALA A CA 1
ATOM 2227 C C . ALA A 1 281 ? -14.385 -7.221 -34.315 1.00 76.12 281 ALA A C 1
ATOM 2229 O O . ALA A 1 281 ? -14.615 -8.323 -34.814 1.00 76.12 281 ALA A O 1
ATOM 2230 N N . SER A 1 282 ? -13.471 -7.058 -33.354 1.00 83.38 282 SER A N 1
ATOM 2231 C CA . SER A 1 282 ? -12.657 -8.150 -32.808 1.00 83.38 282 SER A CA 1
ATOM 2232 C C . SER A 1 282 ? -13.317 -8.895 -31.653 1.00 83.38 282 SER A C 1
ATOM 2234 O O . SER A 1 282 ? -12.858 -9.984 -31.306 1.00 83.38 282 SER A O 1
ATOM 2236 N N . GLN A 1 283 ? -14.398 -8.367 -31.071 1.00 84.00 283 GLN A N 1
ATOM 2237 C CA . GLN A 1 283 ? -15.058 -8.952 -29.902 1.00 84.00 283 GLN A CA 1
ATOM 2238 C C . GLN A 1 283 ? -15.432 -10.440 -30.083 1.00 84.00 283 GLN A C 1
ATOM 2240 O O . GLN A 1 283 ? -15.104 -11.227 -29.188 1.00 84.00 283 GLN A O 1
ATOM 2245 N N . PRO A 1 284 ? -16.023 -10.890 -31.213 1.00 81.38 284 PRO A N 1
ATOM 2246 C CA . PRO A 1 284 ? -16.349 -12.308 -31.405 1.00 81.38 284 PRO A CA 1
ATOM 2247 C C . PRO A 1 284 ? -15.102 -13.201 -31.473 1.00 81.38 284 PRO A C 1
ATOM 2249 O O . PRO A 1 284 ? -15.084 -14.303 -30.926 1.00 81.38 284 PRO A O 1
ATOM 2252 N N . TYR A 1 285 ? -14.031 -12.713 -32.104 1.00 83.25 285 TYR A N 1
ATOM 2253 C CA . TYR A 1 285 ? -12.764 -13.439 -32.223 1.00 83.25 285 TYR A CA 1
ATOM 2254 C C . TYR A 1 285 ? -12.055 -13.563 -30.874 1.00 83.25 285 TYR A C 1
ATOM 2256 O O . TYR A 1 285 ? -11.530 -14.626 -30.541 1.00 83.25 285 TYR A O 1
ATOM 2264 N N . ILE A 1 286 ? -12.094 -12.497 -30.069 1.00 87.44 286 ILE A N 1
ATOM 2265 C CA . ILE A 1 286 ? -11.563 -12.482 -28.705 1.00 87.44 286 ILE A CA 1
ATOM 2266 C C . ILE A 1 286 ? -12.288 -13.520 -27.845 1.00 87.44 286 ILE A C 1
ATOM 2268 O O . ILE A 1 286 ? -11.637 -14.309 -27.166 1.00 87.44 286 ILE A O 1
ATOM 2272 N N . GLN A 1 287 ? -13.620 -13.580 -27.919 1.00 83.69 287 GLN A N 1
ATOM 2273 C CA . GLN A 1 287 ? -14.411 -14.568 -27.179 1.00 83.69 287 GLN A CA 1
ATOM 2274 C C . GLN A 1 287 ? -14.119 -16.007 -27.625 1.00 83.69 287 GLN A C 1
ATOM 2276 O O . GLN A 1 287 ? -14.024 -16.901 -26.787 1.00 83.69 287 GLN A O 1
ATOM 2281 N N . LYS A 1 288 ? -13.952 -16.235 -28.934 1.00 85.06 288 LYS A N 1
ATOM 2282 C CA . LYS A 1 288 ? -13.730 -17.570 -29.510 1.00 85.06 288 LYS A CA 1
ATOM 2283 C C . LYS A 1 288 ? -12.331 -18.124 -29.228 1.00 85.06 288 LYS A C 1
ATOM 2285 O O . LYS A 1 288 ? -12.203 -19.315 -28.959 1.00 85.06 288 LYS A O 1
ATOM 2290 N N . TYR A 1 289 ? -11.295 -17.287 -29.304 1.00 84.75 289 TYR A N 1
ATOM 2291 C CA . TYR A 1 289 ? -9.897 -17.739 -29.261 1.00 84.75 289 TYR A CA 1
ATOM 2292 C C . TYR A 1 289 ? -9.105 -17.278 -28.039 1.00 84.75 289 TYR A C 1
ATOM 2294 O O . TYR A 1 289 ? -8.027 -17.813 -27.800 1.00 84.75 289 TYR A O 1
ATOM 2302 N N . SER A 1 290 ? -9.619 -16.313 -27.268 1.00 88.38 290 SER A N 1
ATOM 2303 C CA . SER A 1 290 ? -8.944 -15.731 -26.096 1.00 88.38 290 SER A CA 1
ATOM 2304 C C . SER A 1 290 ? -7.460 -15.378 -26.335 1.00 88.38 290 SER A C 1
ATOM 2306 O O . SER A 1 290 ? -6.603 -15.779 -25.543 1.00 88.38 290 SER A O 1
ATOM 2308 N N . PRO A 1 291 ? -7.119 -14.661 -27.429 1.00 93.94 291 PRO A N 1
ATOM 2309 C CA . PRO A 1 291 ? -5.742 -14.263 -27.695 1.00 93.94 291 PRO A CA 1
ATOM 2310 C C . PRO A 1 291 ? -5.274 -13.192 -26.700 1.00 93.94 291 PRO A C 1
ATOM 2312 O O . PRO A 1 291 ? -6.077 -12.453 -26.128 1.00 93.94 291 PRO A O 1
ATOM 2315 N N . THR A 1 292 ? -3.959 -13.034 -26.564 1.00 94.06 292 THR A N 1
ATOM 2316 C CA . THR A 1 292 ? -3.373 -11.817 -25.994 1.00 94.06 292 THR A CA 1
ATOM 2317 C C . THR A 1 292 ? -3.613 -10.671 -26.975 1.00 94.06 292 THR A C 1
ATOM 2319 O O . THR A 1 292 ? -3.185 -10.742 -28.125 1.00 94.06 292 THR A O 1
ATOM 2322 N N . ILE A 1 293 ? -4.328 -9.632 -26.552 1.00 93.25 293 ILE A N 1
ATOM 2323 C CA . ILE A 1 293 ? -4.644 -8.473 -27.394 1.00 93.25 293 ILE A CA 1
ATOM 2324 C C . ILE A 1 293 ? -3.609 -7.391 -27.125 1.00 93.25 293 ILE A C 1
ATOM 2326 O O . ILE A 1 293 ? -3.358 -7.065 -25.966 1.00 93.25 293 ILE A O 1
ATOM 2330 N N . GLY A 1 294 ? -3.060 -6.793 -28.176 1.00 89.50 294 GLY A N 1
ATOM 2331 C CA . GLY A 1 294 ? -2.206 -5.632 -27.999 1.00 89.50 294 GLY A CA 1
ATOM 2332 C C . GLY A 1 294 ? -1.897 -4.898 -29.293 1.00 89.50 294 GLY A C 1
ATOM 2333 O O . GLY A 1 294 ? -2.448 -5.186 -30.355 1.00 89.50 294 GLY A O 1
ATOM 2334 N N . PHE A 1 295 ? -1.028 -3.902 -29.171 1.00 90.25 295 PHE A N 1
ATOM 2335 C CA . PHE A 1 295 ? -0.741 -2.914 -30.215 1.00 90.25 295 PHE A CA 1
ATOM 2336 C C . PHE A 1 295 ? 0.746 -2.882 -30.595 1.00 90.25 295 PHE A C 1
ATOM 2338 O O . PHE A 1 295 ? 1.159 -2.143 -31.486 1.00 90.25 295 PHE A O 1
ATOM 2345 N N . SER A 1 296 ? 1.569 -3.691 -29.922 1.00 88.88 296 SER A N 1
ATOM 2346 C CA . SER A 1 296 ? 3.021 -3.662 -30.044 1.00 88.88 296 SER A CA 1
ATOM 2347 C C . SER A 1 296 ? 3.511 -4.682 -31.064 1.00 88.88 296 SER A C 1
ATOM 2349 O O . SER A 1 296 ? 3.387 -5.894 -30.882 1.00 88.88 296 SER A O 1
ATOM 2351 N N . ILE A 1 297 ? 4.168 -4.190 -32.115 1.00 87.50 297 ILE A N 1
ATOM 2352 C CA . ILE A 1 297 ? 4.901 -5.038 -33.063 1.00 87.50 297 ILE A CA 1
ATOM 2353 C C . ILE A 1 297 ? 5.965 -5.867 -32.328 1.00 87.50 297 ILE A C 1
ATOM 2355 O O . ILE A 1 297 ? 6.115 -7.053 -32.607 1.00 87.50 297 ILE A O 1
ATOM 2359 N N . LYS A 1 298 ? 6.667 -5.277 -31.350 1.00 88.81 298 LYS A N 1
ATOM 2360 C CA . LYS A 1 298 ? 7.709 -5.971 -30.575 1.00 88.81 298 LYS A CA 1
ATOM 2361 C C . LYS A 1 298 ? 7.142 -7.157 -29.788 1.00 88.81 298 LYS A C 1
ATOM 2363 O O . LYS A 1 298 ? 7.767 -8.211 -29.754 1.00 88.81 298 LYS A O 1
ATOM 2368 N N . GLU A 1 299 ? 5.955 -7.016 -29.198 1.00 88.88 299 GLU A N 1
ATOM 2369 C CA . GLU A 1 299 ? 5.281 -8.125 -28.507 1.00 88.88 299 GLU A CA 1
ATOM 2370 C C . GLU A 1 299 ? 4.808 -9.202 -29.487 1.00 88.88 299 GLU A C 1
ATOM 2372 O O . GLU A 1 299 ? 4.916 -10.389 -29.186 1.00 88.88 299 GLU A O 1
ATOM 2377 N N . ALA A 1 300 ? 4.366 -8.818 -30.690 1.00 91.25 300 ALA A N 1
ATOM 2378 C CA . ALA A 1 300 ? 3.994 -9.775 -31.729 1.00 91.25 300 ALA A CA 1
ATOM 2379 C C . ALA A 1 300 ? 5.166 -10.703 -32.120 1.00 91.25 300 ALA A C 1
ATOM 2381 O O . ALA A 1 300 ? 4.947 -11.886 -32.372 1.00 91.25 300 ALA A O 1
ATOM 2382 N N . PHE A 1 301 ? 6.418 -10.224 -32.081 1.00 91.56 301 PHE A N 1
ATOM 2383 C CA . PHE A 1 301 ? 7.608 -11.065 -32.295 1.00 91.56 301 PHE A CA 1
ATOM 2384 C C . PHE A 1 301 ? 7.828 -12.128 -31.208 1.00 91.56 301 PHE A C 1
ATOM 2386 O O . PHE A 1 301 ? 8.555 -13.095 -31.443 1.00 91.56 301 PHE A O 1
ATOM 2393 N N . LEU A 1 302 ? 7.195 -12.005 -30.041 1.00 92.62 302 LEU A N 1
ATOM 2394 C CA . LEU A 1 302 ? 7.256 -12.994 -28.960 1.00 92.62 302 LEU A CA 1
ATOM 2395 C C . LEU A 1 302 ? 6.153 -14.057 -29.066 1.00 92.62 302 LEU A C 1
ATOM 2397 O O . LEU A 1 302 ? 6.071 -14.930 -28.199 1.00 92.62 302 LEU A O 1
ATOM 2401 N N . ALA A 1 303 ? 5.309 -13.998 -30.102 1.00 94.38 303 ALA A N 1
ATOM 2402 C CA . ALA A 1 303 ? 4.155 -14.873 -30.239 1.00 94.38 303 ALA A CA 1
ATOM 2403 C C . ALA A 1 303 ? 4.351 -16.029 -31.228 1.00 94.38 303 ALA A C 1
ATOM 2405 O O . ALA A 1 303 ? 4.925 -15.854 -32.301 1.00 94.38 303 ALA A O 1
ATOM 2406 N N . GLU A 1 304 ? 3.844 -17.217 -30.887 1.00 93.88 304 GLU A N 1
ATOM 2407 C CA . GLU A 1 304 ? 3.824 -18.378 -31.790 1.00 93.88 304 GLU A CA 1
ATOM 2408 C C . GLU A 1 304 ? 2.892 -18.129 -32.981 1.00 93.88 304 GLU A C 1
ATOM 2410 O O . GLU A 1 304 ? 3.230 -18.446 -34.121 1.00 93.88 304 GLU A O 1
ATOM 2415 N N . LYS A 1 305 ? 1.725 -17.524 -32.727 1.00 94.50 305 LYS A N 1
ATOM 2416 C CA . LYS A 1 305 ? 0.757 -17.104 -33.744 1.00 94.50 305 LYS A CA 1
ATOM 2417 C C . LYS A 1 305 ? 0.453 -15.616 -33.609 1.00 94.50 305 LYS A C 1
ATOM 2419 O O . LYS A 1 305 ? 0.124 -15.151 -32.521 1.00 94.50 305 LYS A O 1
ATOM 2424 N N . VAL A 1 306 ? 0.464 -14.886 -34.720 1.00 94.56 306 VAL A N 1
ATOM 2425 C CA . VAL A 1 306 ? 0.069 -13.472 -34.769 1.00 94.56 306 VAL A CA 1
ATOM 2426 C C . VAL A 1 306 ? -1.106 -13.305 -35.723 1.00 94.56 306 VAL A C 1
ATOM 2428 O O . VAL A 1 306 ? -1.040 -13.707 -36.882 1.00 94.56 306 VAL A O 1
ATOM 2431 N N . THR A 1 307 ? -2.196 -12.699 -35.259 1.00 93.38 307 THR A N 1
ATOM 2432 C CA . THR A 1 307 ? -3.268 -12.204 -36.129 1.00 93.38 307 THR A CA 1
ATOM 2433 C C . THR A 1 307 ? -3.150 -10.695 -36.237 1.00 93.38 307 THR A C 1
ATOM 2435 O O . THR A 1 307 ? -3.328 -10.002 -35.244 1.00 93.38 307 THR A O 1
ATOM 2438 N N . VAL A 1 308 ? -2.819 -10.199 -37.426 1.00 90.19 308 VAL A N 1
ATOM 2439 C CA . VAL A 1 308 ? -2.637 -8.767 -37.693 1.00 90.19 308 VAL A CA 1
ATOM 2440 C C . VAL A 1 308 ? -3.929 -8.215 -38.277 1.00 90.19 308 VAL A C 1
ATOM 2442 O O . VAL A 1 308 ? -4.363 -8.669 -39.337 1.00 90.19 308 VAL A O 1
ATOM 2445 N N . VAL A 1 309 ? -4.544 -7.251 -37.595 1.00 85.94 309 VAL A N 1
ATOM 2446 C CA . VAL A 1 309 ? -5.780 -6.600 -38.044 1.00 85.94 309 VAL A CA 1
ATOM 2447 C C . VAL A 1 309 ? -5.432 -5.250 -38.656 1.00 85.94 309 VAL A C 1
ATOM 2449 O O . VAL A 1 309 ? -4.972 -4.361 -37.956 1.00 85.94 309 VAL A O 1
ATOM 2452 N N . GLY A 1 310 ? -5.649 -5.085 -39.959 1.00 75.69 310 GLY A N 1
ATOM 2453 C CA . GLY A 1 310 ? -5.295 -3.867 -40.693 1.00 75.69 310 GLY A CA 1
ATOM 2454 C C . GLY A 1 310 ? -4.406 -4.127 -41.915 1.00 75.69 310 GLY A C 1
ATOM 2455 O O . GLY A 1 310 ? -3.861 -5.217 -42.108 1.00 75.69 310 GLY A O 1
ATOM 2456 N N . GLY A 1 311 ? -4.300 -3.123 -42.788 1.00 68.69 311 GLY A N 1
ATOM 2457 C CA . GLY A 1 311 ? -3.585 -3.207 -44.069 1.00 68.69 311 GLY A CA 1
ATOM 2458 C C . GLY A 1 311 ? -2.226 -2.494 -44.090 1.00 68.69 311 GLY A C 1
ATOM 2459 O O . GLY A 1 311 ? -1.737 -2.014 -43.071 1.00 68.69 311 GLY A O 1
ATOM 2460 N N . ILE A 1 312 ? -1.648 -2.374 -45.291 1.00 55.12 312 ILE A N 1
ATOM 2461 C CA . ILE A 1 312 ? -0.330 -1.754 -45.569 1.00 55.12 312 ILE A CA 1
ATOM 2462 C C . ILE A 1 312 ? -0.269 -0.274 -45.137 1.00 55.12 312 ILE A C 1
ATOM 2464 O O . ILE A 1 312 ? 0.795 0.257 -44.849 1.00 55.12 312 ILE A O 1
ATOM 2468 N N . HIS A 1 313 ? -1.416 0.403 -45.027 1.00 60.78 313 HIS A N 1
ATOM 2469 C CA . HIS A 1 313 ? -1.491 1.778 -44.514 1.00 60.78 313 HIS A CA 1
ATOM 2470 C C . HIS A 1 313 ? -1.289 1.888 -42.995 1.00 60.78 313 HIS A C 1
ATOM 2472 O O . HIS A 1 313 ? -1.212 2.993 -42.468 1.00 60.78 313 HIS A O 1
ATOM 2478 N N . THR A 1 314 ? -1.272 0.764 -42.280 1.00 64.94 314 THR A N 1
ATOM 2479 C CA . THR A 1 314 ? -1.225 0.710 -40.813 1.00 64.94 314 THR A CA 1
ATOM 2480 C C . THR A 1 314 ? 0.058 0.070 -40.298 1.00 64.94 314 THR A C 1
ATOM 2482 O O . THR A 1 314 ? 0.525 0.425 -39.221 1.00 64.94 314 THR A O 1
ATOM 2485 N N . TYR A 1 315 ? 0.653 -0.834 -41.074 1.00 79.44 315 TYR A N 1
ATOM 2486 C CA . TYR A 1 315 ? 1.869 -1.539 -40.696 1.00 79.44 315 TYR A CA 1
ATOM 2487 C C . TYR A 1 315 ? 2.907 -1.502 -41.818 1.00 79.44 315 TYR A C 1
ATOM 2489 O O . TYR A 1 315 ? 2.520 -1.494 -42.989 1.00 79.44 315 TYR A O 1
ATOM 2497 N N . PRO A 1 316 ? 4.213 -1.540 -41.487 1.00 77.75 316 PRO A N 1
ATOM 2498 C CA . PRO A 1 316 ? 5.267 -1.667 -42.485 1.00 77.75 316 PRO A CA 1
ATOM 2499 C C . PRO A 1 316 ? 5.040 -2.884 -43.386 1.00 77.75 316 PRO A C 1
ATOM 2501 O O . PRO A 1 316 ? 4.700 -3.963 -42.902 1.00 77.75 316 PRO A O 1
ATOM 2504 N N . GLU A 1 317 ? 5.290 -2.739 -44.687 1.00 71.31 317 GLU A N 1
ATOM 2505 C CA . GLU A 1 317 ? 5.081 -3.807 -45.680 1.00 71.31 317 GLU A CA 1
ATOM 2506 C C . GLU A 1 317 ? 5.892 -5.078 -45.360 1.00 71.31 317 GLU A C 1
ATOM 2508 O O . GLU A 1 317 ? 5.463 -6.196 -45.637 1.00 71.31 317 GLU A O 1
ATOM 2513 N N . GLN A 1 318 ? 7.038 -4.914 -44.695 1.00 82.69 318 GLN A N 1
ATOM 2514 C CA . GLN A 1 318 ? 7.936 -6.007 -44.315 1.00 82.69 318 GLN A CA 1
ATOM 2515 C C . GLN A 1 318 ? 7.520 -6.733 -43.024 1.00 82.69 318 GLN A C 1
ATOM 2517 O O . GLN A 1 318 ? 8.032 -7.820 -42.763 1.00 82.69 318 GLN A O 1
ATOM 2522 N N . LEU A 1 319 ? 6.568 -6.196 -42.247 1.00 84.94 319 LEU A N 1
ATOM 2523 C CA . LEU A 1 319 ? 6.223 -6.703 -40.912 1.00 84.94 319 LEU A CA 1
ATOM 2524 C C . LEU A 1 319 ? 5.851 -8.191 -40.919 1.00 84.94 319 LEU A C 1
ATOM 2526 O O . LEU A 1 319 ? 6.329 -8.960 -40.089 1.00 84.94 319 LEU A O 1
ATOM 2530 N N . ILE A 1 320 ? 5.003 -8.607 -41.862 1.00 87.94 320 ILE A N 1
ATOM 2531 C CA . ILE A 1 320 ? 4.551 -10.003 -41.954 1.00 87.94 320 ILE A CA 1
ATOM 2532 C C . ILE A 1 320 ? 5.741 -10.918 -42.235 1.00 87.94 320 ILE A C 1
ATOM 2534 O O . ILE A 1 320 ? 5.921 -11.926 -41.556 1.00 87.94 320 ILE A O 1
ATOM 2538 N N . THR A 1 321 ? 6.592 -10.519 -43.181 1.00 86.62 321 THR A N 1
ATOM 2539 C CA . THR A 1 321 ? 7.780 -11.288 -43.560 1.00 86.62 321 THR A CA 1
ATOM 2540 C C . THR A 1 321 ? 8.766 -11.406 -42.398 1.00 86.62 321 THR A C 1
ATOM 2542 O O . THR A 1 321 ? 9.375 -12.456 -42.208 1.00 86.62 321 THR A O 1
ATOM 2545 N N . GLU A 1 322 ? 8.945 -10.352 -41.604 1.00 88.94 322 GLU A N 1
ATOM 2546 C CA . GLU A 1 322 ? 9.824 -10.389 -40.433 1.00 88.94 322 GLU A CA 1
ATOM 2547 C C . GLU A 1 322 ? 9.252 -11.261 -39.307 1.00 88.94 322 GLU A C 1
ATOM 2549 O O . GLU A 1 322 ? 9.979 -12.073 -38.727 1.00 88.94 322 GLU A O 1
ATOM 2554 N N . LEU A 1 323 ? 7.946 -11.170 -39.037 1.00 88.88 323 LEU A N 1
ATOM 2555 C CA . LEU A 1 323 ? 7.274 -12.012 -38.046 1.00 88.88 323 LEU A CA 1
ATOM 2556 C C . LEU A 1 323 ? 7.359 -13.499 -38.412 1.00 88.88 323 LEU A C 1
ATOM 2558 O O . LEU A 1 323 ? 7.654 -14.319 -37.538 1.00 88.88 323 LEU A O 1
ATOM 2562 N N . GLU A 1 324 ? 7.184 -13.846 -39.686 1.00 90.38 324 GLU A N 1
ATOM 2563 C CA . GLU A 1 324 ? 7.354 -15.215 -40.185 1.00 90.38 324 GLU A CA 1
ATOM 2564 C C . GLU A 1 324 ? 8.809 -15.688 -40.083 1.00 90.38 324 GLU A C 1
ATOM 2566 O O . GLU A 1 324 ? 9.068 -16.779 -39.573 1.00 90.38 324 GLU A O 1
ATOM 2571 N N . LYS A 1 325 ? 9.783 -14.848 -40.470 1.00 87.81 325 LYS A N 1
ATOM 2572 C CA . LYS A 1 325 ? 11.220 -15.149 -40.310 1.00 87.81 325 LYS A CA 1
ATOM 2573 C C . LYS A 1 325 ? 11.613 -15.390 -38.853 1.00 87.81 325 LYS A C 1
ATOM 2575 O O . LYS A 1 325 ? 12.509 -16.187 -38.590 1.00 87.81 325 LYS A O 1
ATOM 2580 N N . SER A 1 326 ? 10.934 -14.741 -37.909 1.00 86.50 326 SER A N 1
ATOM 2581 C CA . SER A 1 326 ? 11.136 -14.958 -36.471 1.00 86.50 326 SER A CA 1
ATOM 2582 C C . SER A 1 326 ? 10.495 -16.248 -35.933 1.00 86.50 326 SER A C 1
ATOM 2584 O O . SER A 1 326 ? 10.550 -16.497 -34.728 1.00 86.50 326 SER A O 1
ATOM 2586 N N . GLY A 1 327 ? 9.848 -17.046 -36.790 1.00 87.25 327 GLY A N 1
ATOM 2587 C CA . GLY A 1 327 ? 9.192 -18.302 -36.425 1.00 87.25 327 GLY A CA 1
ATOM 2588 C C . GLY A 1 327 ? 7.737 -18.163 -35.972 1.00 87.25 327 GLY A C 1
ATOM 2589 O O . GLY A 1 327 ? 7.214 -19.094 -35.367 1.00 87.25 327 GLY A O 1
ATOM 2590 N N . SER A 1 328 ? 7.083 -17.025 -36.226 1.00 92.62 328 SER A N 1
ATOM 2591 C CA . SER A 1 328 ? 5.658 -16.839 -35.913 1.00 92.62 328 SER A CA 1
ATOM 2592 C C . SER A 1 328 ? 4.785 -17.275 -37.092 1.00 92.62 328 SER A C 1
ATOM 2594 O O . SER A 1 328 ? 5.090 -16.967 -38.240 1.00 92.62 328 SER A O 1
ATOM 2596 N N . THR A 1 329 ? 3.653 -17.925 -36.830 1.00 93.56 329 THR A N 1
ATOM 2597 C CA . THR A 1 329 ? 2.610 -18.139 -37.844 1.00 93.56 329 THR A CA 1
ATOM 2598 C C . THR A 1 329 ? 1.742 -16.889 -37.937 1.00 93.56 329 THR A C 1
ATOM 2600 O O . THR A 1 329 ? 1.069 -16.536 -36.967 1.00 93.56 329 THR A O 1
ATOM 2603 N N . VAL A 1 330 ? 1.728 -16.216 -39.086 1.00 91.94 330 VAL A N 1
ATOM 2604 C CA . VAL A 1 330 ? 1.038 -14.928 -39.238 1.00 91.94 330 VAL A CA 1
ATOM 2605 C C . VAL A 1 330 ? -0.234 -15.081 -40.068 1.00 91.94 330 VAL A C 1
ATOM 2607 O O . VAL A 1 330 ? -0.254 -15.726 -41.111 1.00 91.94 330 VAL A O 1
ATOM 2610 N N . VAL A 1 331 ? -1.324 -14.470 -39.605 1.00 89.81 331 VAL A N 1
ATOM 2611 C CA . VAL A 1 331 ? -2.574 -14.330 -40.359 1.00 89.81 331 VAL A CA 1
ATOM 2612 C C . VAL A 1 331 ? -2.921 -12.852 -40.431 1.00 89.81 331 VAL A C 1
ATOM 2614 O O . VAL A 1 331 ? -3.234 -12.247 -39.409 1.00 89.81 331 VAL A O 1
ATOM 2617 N N . GLN A 1 332 ? -2.906 -12.274 -41.629 1.00 85.94 332 GLN A N 1
ATOM 2618 C CA . GLN A 1 332 ? -3.399 -10.915 -41.830 1.00 85.94 332 GLN A CA 1
ATOM 2619 C C . GLN A 1 332 ? -4.899 -10.920 -42.134 1.00 85.94 332 GLN A C 1
ATOM 2621 O O . GLN A 1 332 ? -5.396 -11.751 -42.901 1.00 85.94 332 GLN A O 1
ATOM 2626 N N . ILE A 1 333 ? -5.612 -9.975 -41.528 1.00 83.00 333 ILE A N 1
ATOM 2627 C CA . ILE A 1 333 ? -7.008 -9.663 -41.808 1.00 83.00 333 ILE A CA 1
ATOM 2628 C C . ILE A 1 333 ? -7.066 -8.187 -42.200 1.00 83.00 333 ILE A C 1
ATOM 2630 O O . ILE A 1 333 ? -6.844 -7.300 -41.377 1.00 83.00 333 ILE A O 1
ATOM 2634 N N . SER A 1 334 ? -7.338 -7.933 -43.476 1.00 74.88 334 SER A N 1
ATOM 2635 C CA . SER A 1 334 ? -7.454 -6.599 -44.062 1.00 74.88 334 SER A CA 1
ATOM 2636 C C . SER A 1 334 ? -8.799 -6.451 -44.778 1.00 74.88 334 SER A C 1
ATOM 2638 O O . SER A 1 334 ? -9.412 -7.440 -45.176 1.00 74.88 334 SER A O 1
ATOM 2640 N N . GLY A 1 335 ? -9.278 -5.213 -44.904 1.00 67.12 335 GLY A N 1
ATOM 2641 C CA . GLY A 1 335 ? -10.577 -4.885 -45.497 1.00 67.12 335 GLY A CA 1
ATOM 2642 C C . GLY A 1 335 ? -11.200 -3.656 -44.836 1.00 67.12 335 GLY A C 1
ATOM 2643 O O . GLY A 1 335 ? -10.572 -3.025 -43.984 1.00 67.12 335 GLY A O 1
ATOM 2644 N N . ASN A 1 336 ? -12.423 -3.294 -45.226 1.00 63.44 336 ASN A N 1
ATOM 2645 C CA . ASN A 1 336 ? -13.189 -2.284 -44.491 1.00 63.44 336 ASN A CA 1
ATOM 2646 C C . ASN A 1 336 ? -13.732 -2.872 -43.164 1.00 63.44 336 ASN A C 1
ATOM 2648 O O . ASN A 1 336 ? -13.592 -4.067 -42.898 1.00 63.44 336 ASN A O 1
ATOM 2652 N N . GLY A 1 337 ? -14.371 -2.051 -42.321 1.00 58.44 337 GLY A N 1
ATOM 2653 C CA . GLY A 1 337 ? -14.876 -2.503 -41.013 1.00 58.44 337 GLY A CA 1
ATOM 2654 C C . GLY A 1 337 ? -15.829 -3.709 -41.066 1.00 58.44 337 GLY A C 1
ATOM 2655 O O . GLY A 1 337 ? -15.802 -4.549 -40.169 1.00 58.44 337 GLY A O 1
ATOM 2656 N N . THR A 1 338 ? -16.609 -3.853 -42.142 1.00 61.41 338 THR A N 1
ATOM 2657 C CA . THR A 1 338 ? -17.548 -4.975 -42.337 1.00 61.41 338 THR A CA 1
ATOM 2658 C C . THR A 1 338 ? -16.822 -6.250 -42.777 1.00 61.41 338 THR A C 1
ATOM 2660 O O . THR A 1 338 ? -17.138 -7.349 -42.311 1.00 61.41 338 THR A O 1
ATOM 2663 N N . ASP A 1 339 ? -15.805 -6.112 -43.629 1.00 67.81 339 ASP A N 1
ATOM 2664 C CA . ASP A 1 339 ? -14.985 -7.231 -44.106 1.00 67.81 339 ASP A CA 1
ATOM 2665 C C . ASP A 1 339 ? -14.171 -7.845 -42.959 1.00 67.81 339 ASP A C 1
ATOM 2667 O O . ASP A 1 339 ? -14.107 -9.067 -42.808 1.00 67.81 339 ASP A O 1
ATOM 2671 N N . ILE A 1 340 ? -13.595 -6.989 -42.108 1.00 69.12 340 ILE A N 1
ATOM 2672 C CA . ILE A 1 340 ? -12.790 -7.395 -40.952 1.00 69.12 340 ILE A CA 1
ATOM 2673 C C . ILE A 1 340 ? -13.644 -8.176 -39.947 1.00 69.12 340 ILE A C 1
ATOM 2675 O O . ILE A 1 340 ? -13.248 -9.272 -39.548 1.00 69.12 340 ILE A O 1
ATOM 2679 N N . ALA A 1 341 ? -14.836 -7.678 -39.598 1.00 64.88 341 ALA A N 1
ATOM 2680 C CA . ALA A 1 341 ? -15.757 -8.376 -38.696 1.00 64.88 341 ALA A CA 1
ATOM 2681 C C . ALA A 1 341 ? -16.171 -9.761 -39.237 1.00 64.88 341 ALA A C 1
ATOM 2683 O O . ALA A 1 341 ? -16.235 -10.746 -38.496 1.00 64.88 341 ALA A O 1
ATOM 2684 N N . THR A 1 342 ? -16.392 -9.864 -40.551 1.00 70.81 342 THR A N 1
ATOM 2685 C CA . THR A 1 342 ? -16.770 -11.124 -41.207 1.00 70.81 342 THR A CA 1
ATOM 2686 C C . THR A 1 342 ? -15.620 -12.137 -41.184 1.00 70.81 342 THR A C 1
ATOM 2688 O O . THR A 1 342 ? -15.807 -13.292 -40.797 1.00 70.81 342 THR A O 1
ATOM 2691 N N . LEU A 1 343 ? -14.405 -11.707 -41.535 1.00 69.69 343 LEU A N 1
ATOM 2692 C CA . LEU A 1 343 ? -13.214 -12.563 -41.561 1.00 69.69 343 LEU A CA 1
ATOM 2693 C C . LEU A 1 343 ? -12.800 -13.044 -40.163 1.00 69.69 343 LEU A C 1
ATOM 2695 O O . LEU A 1 343 ? -12.378 -14.193 -40.017 1.00 69.69 343 LEU A O 1
ATOM 2699 N N . LEU A 1 344 ? -12.973 -12.197 -39.145 1.00 72.62 344 LEU A N 1
ATOM 2700 C CA . LEU A 1 344 ? -12.743 -12.521 -37.734 1.00 72.62 344 LEU A CA 1
ATOM 2701 C C . LEU A 1 344 ? -13.789 -13.489 -37.159 1.00 72.62 344 LEU A C 1
ATOM 2703 O O . LEU A 1 344 ? -13.529 -14.146 -36.160 1.00 72.62 344 LEU A O 1
ATOM 2707 N N . THR A 1 345 ? -14.961 -13.624 -37.779 1.00 63.53 345 THR A N 1
ATOM 2708 C CA . THR A 1 345 ? -15.981 -14.584 -37.321 1.00 63.53 345 THR A CA 1
ATOM 2709 C C . THR A 1 345 ? -15.749 -15.986 -37.906 1.00 63.53 345 THR A C 1
ATOM 2711 O O . THR A 1 345 ? -16.000 -16.999 -37.244 1.00 63.53 345 THR A O 1
ATOM 2714 N N . ILE A 1 346 ? -15.258 -16.054 -39.149 1.00 61.78 346 ILE A N 1
ATOM 2715 C CA . ILE A 1 346 ? -15.103 -17.302 -39.913 1.00 61.78 346 ILE A CA 1
ATOM 2716 C C . ILE A 1 346 ? -13.796 -18.033 -39.578 1.00 61.78 346 ILE A C 1
ATOM 2718 O O . ILE A 1 346 ? -13.808 -19.259 -39.442 1.00 61.78 346 ILE A O 1
ATOM 2722 N N . LYS A 1 347 ? -12.678 -17.303 -39.471 1.00 55.03 347 LYS A N 1
ATOM 2723 C CA . LYS A 1 347 ? -11.381 -17.880 -39.088 1.00 55.03 347 LYS A CA 1
ATOM 2724 C C . LYS A 1 347 ? -11.323 -18.205 -37.605 1.00 55.03 347 LYS A C 1
ATOM 2726 O O . LYS A 1 347 ? -10.365 -18.906 -37.224 1.00 55.03 347 LYS A O 1
#

Secondary structure (DSSP, 8-state):
-HHHHHHHHHHHHHHHHTT---EEEEEPTT-SS-HHHHHHHHHHHHTTT-HHHHTT-EEEEEEE-TTS-TTTTTTHHHH-TT-BTTB--TT---S-STTHHHHHHHHHHHHHSSPPPEEEEEEE--TT--SSTTSPPGGGTHHHHHHHHHHHHTT---SS--TTSPPPPPTTEEEE--S-SS---GGG--TT-SB-TTS-B-HHHHHHHHHHHHHHTTSTT---------------------------------SS----EEEEEE---BTTB--HHHHHHHHHHHHHH-PEEE--HHHHTTEEEEEEES-TTTS-TTHHHHHHHTT-EEEEE-SSHHHHHHHHHH-

Sequence (347 aa):
MERFLNTFIPLAKQVVEVGMFPLFPALEPGGNFWDTAFLKSALQSMAPKHAGLLEHLVIGAYAWSSNQSLNWGAGGPENWPGARPYETPKDQQDHRGFRIFDWYNAISQKTLGTELPIILLGTGSRLGDLCNLESQTVDNKHAEINVQIAKLLAGETTAFVTPETPHPVPENVLAGCFTDILYSDPNQSGPQTWYLPDGEVLPVVQKLKIWHSSRQLTQPHDIPLEVTNSNQSVESNSNHNQTKDLKLDQFDIPVRVTKPIKHYLLLPQYEWGVATWYLEASQPYIQKYSPTIGFSIKEAFLAEKVTVVGGIHTYPEQLITELEKSGSTVVQISGNGTDIATLLTIK

pLDDT: mean 79.47, std 20.62, range [23.94, 98.62]

=== Feature glossary ===
The features interleaved in this record are:

— What the protein is —

Sequence gives the chain of amino acids in standard one-letter code (A=alanine, C=cysteine, …, Y=tyrosine), read N→C. It is the only feature that is directly encoded by the gene; all structural features are derived from the folded form of this sequence.

Database cross-references. InterPro integrates a dozen domain/family signature databases into unified entries with residue-range hits. GO terms attach function/process/location labels with evidence codes. CATH codes position th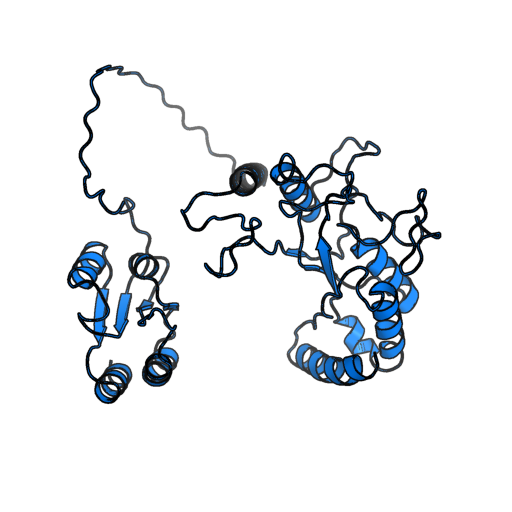e fold in a four-level structural taxonomy. Organism is the NCBI-taxonomy species name.

— Where its atoms are —

Atomic coordinates in PDBx/mmCIF format — the same representation the Protein Data Bank distributes. Each line of the _atom_site loop places one backbone atom in Cartesian space (units: ångströms, origin: arbitrary).

The six renders are orthographic views along the three Cartesian axes in both directions. Representation (cartoon, sticks, or surface) and color scheme (sequence-rainbow or by-chain) vary across proteins so the training set covers all the common visualization conventions.

— Local backbone conformation —

Eight-state secondary structure (DSSP): H is the canonical α-helix, G the tighter 3₁₀-helix, I the wider π-helix; E/B are β-structure, T and S are turns and bends, and '-' is everything else. DSSP derives these from the pattern of main-chain N–H···O=C hydrogen bonds, not from the sequence.

P-SEA three-state annotation labels each residue as helix, strand, or coil based purely on the geometry of the Cα trace. It serves as a fallback when the full backbone (and thus DSSP) is unavailable.

The φ/ψ torsion pair specifies the backbone conformation at each residue. φ rotates about the N–Cα bond, ψ about the Cα–C bond. Steric clashes forbid most of the (φ, ψ) plane — the allowed regions (α-helix basin, β-sheet basin, left-handed helix) are the Ramachandran-allowed regions.

— Global shape and packing —

The geometric summary reports three shape descriptors. Rg (radius of gyration) measures how spread out the Cα atoms are about their centre of mass; compact globular proteins have small Rg, elongated or unfolded ones large. Cα contacts (<8 Å, |i−j|>4) count long-range residue pairs in spatial proximity — high for tightly packed folds, near zero for rods or random coil. The bounding-box extents give the protein's footprint along x, y, z in Å.

Solvent-accessible surface area (SASA) is the area in Å² traced out by the centre of a 1.4 Å probe sphere (a water molecule) rolled over the protein's van der Waals surface (Shrake–Rupley / Lee–Richards construction). Buried residues have near-zero SASA; fully exposed residues can exceed 200 Å². The total SASA scales roughly with the number of surface residues.

The contact map is a binary N×N matrix image: pixel (i, j) is dark where Cα_i and Cα_j are within 8 Å and |i−j|>4. Because the |i−j|>4 filter removes local helical contacts, off-diagonal stripes parallel to the main diagonal indicate parallel β-sheets; stripes perpendicular to it indicate antiparallel β-sheets. The Ramachandran plot scatters every residue's (φ, ψ) pair against the sterically allowed regions. The PAE heatmap renders the predicted-aligned-error matrix.

— Structural neighborhood —

3Di is Foldseek's structural alphabet. Each residue is assigned one of twenty discrete states based on how its Cα sits relative to its spatial (not sequential) neighbors. Aligning 3Di strings finds structural homologs roughly as well as full 3D superposition, but orders of magnitude faster.

Nearest PDB neighbors are the top structural matches found by Foldseek when searching this structure against the entire Protein Data Bank. Each hit reports a TM-score (0 to 1; >0.5 almost always implies the same fold) and an E-value. These are *structural* homologs — they may share no detectable sequence similarity.

— Confidence and disorder —

For AlphaFold models, the B-factor field carries pLDDT — the model's own estimate of local accuracy on a 0–100 scale. Regions with pLDDT<50 should be treated as essentially unmodeled; they often correspond to intrinsically disordered segments.

Crystallographic B-factors measure how much each atom's electron density is smeared out, in Å². They rise in mobile loops and surface residues and fall in the buried interior. In AlphaFold models this column is repurposed to hold pLDDT instead.

Predicted aligned error is AlphaFold's pairwise confidence. Unlike pLDDT (per-residue), PAE is per-residue-pair and captures whether two parts of the structure are correctly placed relative to each other. Units are ångströms of expected positional error.